Protein AF-A0A0K0DS31-F1 (afdb_monomer)

Nearest PDB structures (foldseek):
  7r24-assembly1_A  TM=5.624E-01  e=1.270E-01  Rattus norvegicus
  8r0j-assembly1_C  TM=3.298E-01  e=7.388E+00  Homo sapiens

Secondary structure (DSSP, 8-state):
---HHHHHHHHHHHHHHH--STTHHHHHHHHS-HHHHHHHHHHT--SHHHHHHHHHHHHSS---HHHHHHHHHT-----S-HHHHHHHHHHHHHHHHHHTTTS-HHHHHHHHHHHHHHHHTTSHHHHHHHHHHTTTS-HHHHHHHHHHHHHHHHHHHH-B-TTT--BSS-STT-TTTTT--TTT--SSS-GGG---------

Radius of gyration: 29.82 Å; Cα contacts (8 Å, |Δi|>4): 180; chains: 1; bounding box: 54×39×89 Å

Sequence (202 aa):
MENADIWLKQLERAIRLDEKENDELDILFIKLDLSIIKQLDKKGIETKEKIKNFLKENFNGKASSEHALRKLITFEFNLESAEILESSMEQFTKLMTSAHSSLGEDALDKEIHVQMLKSLAHVSTLRQAIGYSLNNRSIEELRTEILTAYKLSTKEKEISCSYCKKNNHTSENCRRRRGECLRCGSKDHKVGECTFKSLSKN

Foldseek 3Di:
DQALVVLVVVLVVVCVVPVDPPCSVVVSVVSDDPVVVVVCVVVVPDDPVSSSVVSCVPRHPLCQLVNLVVCLVVQAQDLPDLVSNLVSLVVNLVSLCSNPVVDDPLVSQQVSLVSQLVRCVVPVQLNVQSVVCHPPDGSVVNSVSSSVSSVVVVVQQVQQAPVPRHTRHYVVPDLVNVCAAPQPRHNPDHVVPDPRDHPPDD

pLDDT: mean 78.36, std 10.47, range [34.06, 91.94]

Organism: Strongyloides stercoralis (NCBI:txid6248)

InterPro domains:
  IPR001878 Zinc finger, CCHC-type [SM00343] (160-176)
  IPR001878 Zinc finger, CCHC-type [SM00343] (180-196)
  IPR036875 Zinc finger, CCHC-type superfamily [SSF57756] (152-197)

Mean predicted aligned error: 16.92 Å

Solvent-accessible surface area (backbone atoms only — not comparable to full-atom values): 11814 Å² total; per-residue (Å²): 133,73,38,33,64,58,57,51,54,51,48,60,49,49,42,70,72,65,78,48,80,88,51,54,67,60,58,47,55,73,71,46,56,72,73,57,50,55,52,36,61,77,66,69,58,82,47,70,68,56,44,53,48,50,37,40,76,76,28,39,83,54,63,46,38,65,54,28,46,55,51,54,75,73,58,73,83,48,81,88,43,71,69,52,31,50,54,40,53,53,52,50,48,55,35,48,53,48,37,45,69,87,52,54,70,75,57,45,52,52,48,53,52,56,50,50,40,62,76,39,48,87,41,66,63,44,29,51,47,49,62,73,41,64,96,76,56,56,71,68,56,48,51,52,47,37,49,49,44,48,55,51,58,51,52,42,62,68,35,48,9,84,77,80,72,44,62,73,36,48,51,86,72,27,46,78,76,71,53,21,17,86,82,79,62,48,66,89,47,54,62,91,70,52,84,69,76,77,82,73,82,123

Structure (mmCIF, N/CA/C/O backbone):
data_AF-A0A0K0DS31-F1
#
_entry.id   AF-A0A0K0DS31-F1
#
loop_
_atom_site.group_PDB
_atom_site.id
_atom_site.type_symbol
_atom_site.label_atom_id
_atom_site.label_alt_id
_atom_site.label_comp_id
_atom_site.label_asym_id
_atom_site.label_entity_id
_atom_site.label_seq_id
_atom_site.pdbx_PDB_ins_code
_atom_site.Cartn_x
_atom_site.Cartn_y
_atom_site.Cartn_z
_atom_site.occupancy
_atom_site.B_iso_or_equiv
_atom_site.auth_seq_id
_atom_site.auth_comp_id
_atom_site.auth_asym_id
_atom_site.auth_atom_id
_atom_site.pdbx_PDB_model_num
ATOM 1 N N . MET A 1 1 ? -15.662 9.472 12.362 1.00 47.09 1 MET A N 1
ATOM 2 C CA . MET A 1 1 ? -14.403 9.628 13.120 1.00 47.09 1 MET A CA 1
ATOM 3 C C . MET A 1 1 ? -14.722 9.258 14.549 1.00 47.09 1 MET A C 1
ATOM 5 O O . MET A 1 1 ? -15.260 10.089 15.266 1.00 47.09 1 MET A O 1
ATOM 9 N N . GLU A 1 2 ? -14.475 8.011 14.926 1.00 56.66 2 GLU A N 1
ATOM 10 C CA . GLU A 1 2 ? -14.589 7.587 16.321 1.00 56.66 2 GLU A CA 1
ATOM 11 C C . GLU A 1 2 ? -13.304 8.017 17.020 1.00 56.66 2 GLU A C 1
ATOM 13 O O . GLU A 1 2 ? -12.276 7.360 16.902 1.00 56.66 2 GLU A O 1
ATOM 18 N N . ASN A 1 3 ? -13.319 9.212 17.608 1.00 68.25 3 ASN A N 1
ATOM 19 C CA . ASN A 1 3 ? -12.184 9.734 18.352 1.00 68.25 3 ASN A CA 1
ATOM 20 C C . ASN A 1 3 ? -12.670 10.099 19.748 1.00 68.25 3 ASN A C 1
ATOM 22 O O . ASN A 1 3 ? -13.353 11.112 19.935 1.00 68.25 3 ASN A O 1
ATOM 26 N N . ALA A 1 4 ? -12.296 9.269 20.716 1.00 69.25 4 ALA A N 1
ATOM 27 C CA . ALA A 1 4 ? -12.641 9.456 22.114 1.00 69.25 4 ALA A CA 1
ATOM 28 C C . ALA A 1 4 ? -12.266 10.850 22.626 1.00 69.25 4 ALA A C 1
ATOM 30 O O . ALA A 1 4 ? -13.037 11.434 23.380 1.00 69.25 4 ALA A O 1
ATOM 31 N N . ASP A 1 5 ? -11.160 11.445 22.171 1.00 70.19 5 ASP A N 1
ATOM 32 C CA . ASP A 1 5 ? -10.779 12.792 22.605 1.00 70.19 5 ASP A CA 1
ATOM 33 C C . ASP A 1 5 ? -11.749 13.870 22.108 1.00 70.19 5 ASP A C 1
ATOM 35 O O . ASP A 1 5 ? -11.950 14.874 22.792 1.00 70.19 5 ASP A O 1
ATOM 39 N N . ILE A 1 6 ? -12.388 13.681 20.950 1.00 71.75 6 ILE A N 1
ATOM 40 C CA . ILE A 1 6 ? -13.408 14.614 20.453 1.00 71.75 6 ILE A CA 1
ATOM 41 C C . ILE A 1 6 ? -14.674 14.493 21.300 1.00 71.75 6 ILE A C 1
ATOM 43 O O . ILE A 1 6 ? -15.191 15.512 21.762 1.00 71.75 6 ILE A O 1
ATOM 47 N N . TRP A 1 7 ? -15.145 13.269 21.547 1.00 75.62 7 TRP A N 1
ATOM 48 C CA . TRP A 1 7 ? -16.329 13.026 22.375 1.00 75.62 7 TRP A CA 1
ATOM 49 C C . TRP A 1 7 ? -16.137 13.532 23.805 1.00 75.62 7 TRP A C 1
ATOM 51 O O . TRP A 1 7 ? -17.008 14.217 24.340 1.00 75.62 7 TRP A O 1
ATOM 61 N N . LEU A 1 8 ? -14.967 13.285 24.398 1.00 76.00 8 LEU A N 1
ATOM 62 C CA . LEU A 1 8 ? -14.637 13.742 25.746 1.00 76.00 8 LEU A CA 1
ATOM 63 C C . LEU A 1 8 ? -14.511 15.269 25.825 1.00 76.00 8 LEU A C 1
ATOM 65 O O . LEU A 1 8 ? -15.056 15.867 26.749 1.00 76.00 8 LEU A O 1
ATOM 69 N N . LYS A 1 9 ? -13.896 15.930 24.833 1.00 77.38 9 LYS A N 1
ATOM 70 C CA . LYS A 1 9 ? -13.857 17.405 24.770 1.00 77.38 9 LYS A CA 1
ATOM 71 C C . LYS A 1 9 ? -15.243 18.022 24.594 1.00 77.38 9 LYS A C 1
ATOM 73 O O . LYS A 1 9 ? -15.514 19.092 25.134 1.00 77.38 9 LYS A O 1
ATOM 78 N N . GLN A 1 10 ? -16.120 17.386 23.820 1.00 73.62 10 GLN A N 1
ATOM 79 C CA . GLN A 1 10 ? -17.500 17.843 23.654 1.00 73.62 10 GLN A CA 1
ATOM 80 C C . GLN A 1 10 ? -18.322 17.650 24.931 1.00 73.62 10 GLN A C 1
ATOM 82 O O . GLN A 1 10 ? -19.100 18.536 25.275 1.00 73.62 10 GLN A O 1
ATOM 87 N N . LEU A 1 11 ? -18.121 16.543 25.650 1.00 76.94 11 LEU A N 1
ATOM 88 C CA . LEU A 1 11 ? -18.723 16.307 26.961 1.00 76.94 11 LEU A CA 1
ATOM 89 C C . LEU A 1 11 ? -18.291 17.390 27.961 1.00 76.94 11 LEU A C 1
ATOM 91 O O . LEU A 1 11 ? -19.137 18.032 28.569 1.00 76.94 11 LEU A O 1
ATOM 95 N N . GLU A 1 12 ? -16.989 17.666 28.069 1.00 75.44 12 GLU A N 1
ATOM 96 C CA . GLU A 1 12 ? -16.457 18.713 28.956 1.00 75.44 12 GLU A CA 1
ATOM 97 C C . GLU A 1 12 ? -16.991 20.114 28.640 1.00 75.44 12 GLU A C 1
ATOM 99 O O . GLU A 1 12 ? -17.042 20.969 29.524 1.00 75.44 12 GLU A O 1
ATOM 104 N N . ARG A 1 13 ? -17.355 20.378 27.381 1.00 74.69 13 ARG A N 1
ATOM 105 C CA . ARG A 1 13 ? -18.015 21.628 26.986 1.00 74.69 13 ARG A CA 1
ATOM 106 C C . ARG A 1 13 ? -19.494 21.640 27.356 1.00 74.69 13 ARG A C 1
ATOM 108 O O . ARG A 1 13 ? -19.964 22.671 27.809 1.00 74.69 13 ARG A O 1
ATOM 115 N N . ALA A 1 14 ? -20.204 20.527 27.176 1.00 71.88 14 ALA A N 1
ATOM 116 C CA . ALA A 1 14 ? -21.619 20.417 27.532 1.00 71.88 14 ALA A CA 1
ATOM 117 C C . ALA A 1 14 ? -21.833 20.587 29.044 1.00 71.88 14 ALA A C 1
ATOM 119 O O . ALA A 1 14 ? -22.649 21.397 29.461 1.00 71.88 14 ALA A O 1
ATOM 120 N N . ILE A 1 15 ? -21.006 19.927 29.857 1.00 71.81 15 ILE A N 1
ATOM 121 C CA . ILE A 1 15 ? -21.055 20.031 31.325 1.00 71.81 15 ILE A CA 1
ATOM 122 C C . ILE A 1 15 ? -20.809 21.473 31.788 1.00 71.81 15 ILE A C 1
ATOM 124 O O . ILE A 1 15 ? -21.492 21.967 32.679 1.00 71.81 15 ILE A O 1
ATOM 128 N N . ARG A 1 16 ? -19.867 22.177 31.142 1.00 72.62 16 ARG A N 1
ATOM 129 C CA . ARG A 1 16 ? -19.596 23.597 31.415 1.00 72.62 16 ARG A CA 1
ATOM 130 C C . ARG A 1 16 ? -20.751 24.531 31.055 1.00 72.62 16 ARG A C 1
ATOM 132 O O . ARG A 1 16 ? -20.814 25.614 31.620 1.00 72.62 16 ARG A O 1
ATOM 139 N N . LEU A 1 17 ? -21.588 24.166 30.086 1.00 65.81 17 LEU A N 1
ATOM 140 C CA . LEU A 1 17 ? -22.705 25.000 29.639 1.00 65.81 17 LEU A CA 1
ATOM 141 C C . LEU A 1 17 ? -23.952 24.809 30.504 1.00 65.81 17 LEU A C 1
ATOM 143 O O . LEU A 1 17 ? -24.681 25.774 30.706 1.00 65.81 17 LEU A O 1
ATOM 147 N N . ASP A 1 18 ? -24.175 23.597 31.014 1.00 64.25 18 ASP A N 1
ATOM 148 C CA . ASP A 1 18 ? -25.411 23.250 31.719 1.00 64.25 18 ASP A CA 1
ATOM 149 C C . ASP A 1 18 ? -25.305 23.306 33.256 1.00 64.25 18 ASP A C 1
ATOM 151 O O . ASP A 1 18 ? -26.320 23.112 33.915 1.00 64.25 18 ASP A O 1
ATOM 155 N N . GLU A 1 19 ? -24.118 23.539 33.847 1.00 63.34 19 GLU A N 1
ATOM 156 C CA . GLU A 1 19 ? -23.867 23.530 35.314 1.00 63.34 19 GLU A CA 1
ATOM 157 C C . GLU A 1 19 ? -24.417 22.281 36.047 1.00 63.34 19 GLU A C 1
ATOM 159 O O . GLU A 1 19 ? -24.628 22.276 37.260 1.00 63.34 19 GLU A O 1
ATOM 164 N N . LYS A 1 20 ? -24.649 21.185 35.316 1.00 59.59 20 LYS A N 1
ATOM 165 C CA . LYS A 1 20 ? -25.223 19.938 35.831 1.00 59.59 20 LYS A CA 1
ATOM 166 C C . LYS A 1 20 ? -24.158 18.851 35.917 1.00 59.59 20 LYS A C 1
ATOM 168 O O . LYS A 1 20 ? -23.906 18.134 34.953 1.00 59.59 20 LYS A O 1
ATOM 173 N N . GLU A 1 21 ? -23.559 18.706 37.096 1.00 56.88 21 GLU A N 1
ATOM 174 C CA . GLU A 1 21 ? -22.609 17.621 37.403 1.00 56.88 21 GLU A CA 1
ATOM 175 C C . GLU A 1 21 ? -23.284 16.253 37.615 1.00 56.88 21 GLU A C 1
ATOM 177 O O . GLU A 1 21 ? -22.627 15.223 37.493 1.00 56.88 21 GLU A O 1
ATOM 182 N N . ASN A 1 22 ? -24.591 16.209 37.900 1.00 57.69 22 ASN A N 1
ATOM 183 C CA . ASN A 1 22 ? -25.271 14.958 38.267 1.00 57.69 22 ASN A CA 1
ATOM 184 C C . ASN A 1 22 ? -25.698 14.076 37.076 1.00 57.69 22 ASN A C 1
ATOM 186 O O . ASN A 1 22 ? -25.912 12.885 37.279 1.00 57.69 22 ASN A O 1
ATOM 190 N N . ASP A 1 23 ? -25.745 14.613 35.849 1.00 66.88 23 ASP A N 1
ATOM 191 C CA . ASP A 1 23 ? -26.273 13.910 34.659 1.00 66.88 23 ASP A CA 1
ATOM 192 C C . ASP A 1 23 ? -25.174 13.580 33.619 1.00 66.88 23 ASP A C 1
ATOM 194 O O . ASP A 1 23 ? -25.445 13.235 32.469 1.00 66.88 23 ASP A O 1
ATOM 198 N N . GLU A 1 24 ? -23.895 13.707 33.985 1.00 69.81 24 GLU A N 1
ATOM 199 C CA . GLU A 1 24 ? -22.766 13.605 33.047 1.00 69.81 24 GLU A CA 1
ATOM 200 C C . GLU A 1 24 ? -22.690 12.268 32.291 1.00 69.81 24 GLU A C 1
ATOM 202 O O . GLU A 1 24 ? -22.279 12.238 31.127 1.00 69.81 24 GLU A O 1
ATOM 207 N N . LEU A 1 25 ? -23.034 11.158 32.954 1.00 69.69 25 LEU A N 1
ATOM 208 C CA . LEU A 1 25 ? -23.023 9.825 32.344 1.00 69.69 25 LEU A CA 1
ATOM 209 C C . LEU A 1 25 ? -24.149 9.670 31.325 1.00 69.69 25 LEU A C 1
ATOM 211 O O . LEU A 1 25 ? -23.912 9.128 30.248 1.00 69.69 25 LEU A O 1
ATOM 215 N N . ASP A 1 26 ? -25.324 10.221 31.613 1.00 71.56 26 ASP A N 1
ATOM 216 C CA . ASP A 1 26 ? -26.458 10.202 30.693 1.00 71.56 26 ASP A CA 1
ATOM 217 C C . ASP A 1 26 ? -26.172 11.071 29.465 1.00 71.56 26 ASP A C 1
ATOM 219 O O . ASP A 1 26 ? -26.394 10.648 28.329 1.00 71.56 26 ASP A O 1
ATOM 223 N N . ILE A 1 27 ? -25.562 12.246 29.661 1.00 73.19 27 ILE A N 1
ATOM 224 C CA . ILE A 1 27 ? -25.094 13.110 28.565 1.00 73.19 27 ILE A CA 1
ATOM 225 C C . ILE A 1 27 ? -24.044 12.387 27.710 1.00 73.19 27 ILE A C 1
ATOM 227 O O . ILE A 1 27 ? -24.043 12.517 26.481 1.00 73.19 27 ILE A O 1
ATOM 231 N N . LEU A 1 28 ? -23.141 11.625 28.335 1.00 73.25 28 LEU A N 1
ATOM 232 C CA . LEU A 1 28 ? -22.148 10.826 27.623 1.00 73.25 28 LEU A CA 1
ATOM 233 C C . LEU A 1 28 ? -22.812 9.701 26.822 1.00 73.25 28 LEU A C 1
ATOM 235 O O . LEU A 1 28 ? -22.502 9.554 25.642 1.00 73.25 28 LEU A O 1
ATOM 239 N N . PHE A 1 29 ? -23.748 8.955 27.408 1.00 74.31 29 PHE A N 1
ATOM 240 C CA . PHE A 1 29 ? -24.464 7.890 26.707 1.00 74.31 29 PHE A CA 1
ATOM 241 C C . PHE A 1 29 ? -25.310 8.416 25.546 1.00 74.31 29 PHE A C 1
ATOM 243 O O . PHE A 1 29 ? -25.303 7.804 24.486 1.00 74.31 29 PHE A O 1
ATOM 250 N N . ILE A 1 30 ? -25.941 9.586 25.672 1.00 76.19 30 ILE A N 1
ATOM 251 C CA . ILE A 1 30 ? -26.662 10.232 24.560 1.00 76.19 30 ILE A CA 1
ATOM 252 C C . ILE A 1 30 ? -25.728 10.546 23.379 1.00 76.19 30 ILE A C 1
ATOM 254 O O . ILE A 1 30 ? -26.154 10.530 22.225 1.00 76.19 30 ILE A O 1
ATOM 258 N N . LYS A 1 31 ? -24.457 10.865 23.650 1.00 71.56 31 LYS A N 1
ATOM 259 C CA . LYS A 1 31 ? -23.473 11.240 22.622 1.00 71.56 31 LYS A CA 1
ATOM 260 C C . LYS A 1 31 ? -22.727 10.056 22.009 1.00 71.56 31 LYS A C 1
ATOM 262 O O . LYS A 1 31 ? -22.091 10.240 20.972 1.00 71.56 31 LYS A O 1
ATOM 267 N N . LEU A 1 32 ? -22.747 8.890 22.649 1.00 75.12 32 LEU A N 1
ATOM 268 C CA . LEU A 1 32 ? -22.080 7.689 22.156 1.00 75.12 32 LEU A CA 1
ATOM 269 C C . LEU A 1 32 ? -22.992 6.910 21.208 1.00 75.12 32 LEU A C 1
ATOM 271 O O . LEU A 1 32 ? -24.204 6.845 21.390 1.00 75.12 32 LEU A O 1
ATOM 275 N N . ASP A 1 33 ? -22.391 6.258 20.216 1.00 75.62 33 ASP A N 1
ATOM 276 C CA . ASP A 1 33 ? -23.124 5.328 19.365 1.00 75.62 33 ASP A CA 1
ATOM 277 C C . ASP A 1 33 ? -23.640 4.127 20.171 1.00 75.62 33 ASP A C 1
ATOM 279 O O . ASP A 1 33 ? -22.942 3.561 21.018 1.00 75.62 33 ASP A O 1
ATOM 283 N N . LEU A 1 34 ? -24.853 3.668 19.842 1.00 74.62 34 LEU A N 1
ATOM 284 C CA . LEU A 1 34 ? -25.514 2.529 20.497 1.00 74.62 34 LEU A CA 1
ATOM 285 C C . LEU A 1 34 ? -24.671 1.239 20.461 1.00 74.62 34 LEU A C 1
ATOM 287 O O . LEU A 1 34 ? -24.825 0.366 21.315 1.00 74.62 34 LEU A O 1
ATOM 291 N N . SER A 1 35 ? -23.786 1.094 19.472 1.00 75.12 35 SER A N 1
ATOM 292 C CA . SER A 1 35 ? -22.843 -0.025 19.370 1.00 75.12 35 SER A CA 1
ATOM 293 C C . SER A 1 35 ? -21.795 -0.011 20.487 1.00 75.12 35 SER A C 1
ATOM 295 O O . SER A 1 35 ? -21.439 -1.074 20.992 1.00 75.12 35 SER A O 1
ATOM 297 N N . ILE A 1 36 ? -21.330 1.171 20.894 1.00 75.44 36 ILE A N 1
ATOM 298 C CA . ILE A 1 36 ? -20.341 1.370 21.959 1.00 75.44 36 ILE A CA 1
ATOM 299 C C . ILE A 1 36 ? -21.004 1.155 23.319 1.00 75.44 36 ILE A C 1
ATOM 301 O O . ILE A 1 36 ? -20.437 0.476 24.172 1.00 75.44 36 ILE A O 1
ATOM 305 N N . ILE A 1 37 ? -22.237 1.639 23.491 1.00 76.75 37 ILE A N 1
ATOM 306 C CA . ILE A 1 37 ? -23.025 1.439 24.717 1.00 76.75 37 ILE A CA 1
ATOM 307 C C . ILE A 1 37 ? -23.222 -0.058 24.984 1.00 76.75 37 ILE A C 1
ATOM 309 O O . ILE A 1 37 ? -22.861 -0.548 26.049 1.00 76.75 37 ILE A O 1
ATOM 313 N N . LYS A 1 38 ? -23.621 -0.834 23.967 1.00 79.50 38 LYS A N 1
ATOM 314 C CA . LYS A 1 38 ? -23.727 -2.301 24.083 1.00 79.50 38 LYS A CA 1
ATOM 315 C C . LYS A 1 38 ? -22.410 -2.981 24.480 1.00 79.50 38 LYS A C 1
ATOM 317 O O . LYS A 1 38 ? -22.435 -4.027 25.129 1.00 79.50 38 LYS A O 1
ATOM 322 N N . GLN A 1 39 ? -21.259 -2.441 24.071 1.00 78.62 39 GLN A N 1
ATOM 323 C CA . GLN A 1 39 ? -19.950 -2.974 24.472 1.00 78.62 39 GLN A CA 1
ATOM 324 C C . GLN A 1 39 ? -19.614 -2.647 25.929 1.00 78.62 39 GLN A C 1
ATOM 326 O O . GLN A 1 39 ? -19.029 -3.491 26.611 1.00 78.62 39 GLN A O 1
ATOM 331 N N . LEU A 1 40 ? -19.987 -1.454 26.398 1.00 80.31 40 LEU A N 1
ATOM 332 C CA . LEU A 1 40 ? -19.833 -1.036 27.791 1.00 80.31 40 LEU A CA 1
ATOM 333 C C . LEU A 1 40 ? -20.706 -1.890 28.718 1.00 80.31 40 LEU A C 1
ATOM 335 O O . LEU A 1 40 ? -20.181 -2.450 29.683 1.00 80.31 40 LEU A O 1
ATOM 339 N N . ASP A 1 41 ? -21.976 -2.092 28.354 1.00 78.62 41 ASP A N 1
ATOM 340 C CA . ASP A 1 41 ? -22.929 -2.924 29.100 1.00 78.62 41 ASP A CA 1
ATOM 341 C C . ASP A 1 41 ? -22.437 -4.371 29.204 1.00 78.62 41 ASP A C 1
ATOM 343 O O . ASP A 1 41 ? -22.400 -4.961 30.283 1.00 78.62 41 ASP A O 1
ATOM 347 N N . LYS A 1 42 ? -21.957 -4.941 28.090 1.00 81.88 42 LYS A N 1
ATOM 348 C CA . LYS A 1 42 ? -21.415 -6.309 28.059 1.00 81.88 42 LYS A CA 1
ATOM 349 C C . LYS A 1 42 ? -20.182 -6.482 28.952 1.00 81.88 42 LYS A C 1
ATOM 351 O O . LYS A 1 42 ? -19.917 -7.592 29.410 1.00 81.88 42 LYS A O 1
ATOM 356 N N . LYS A 1 43 ? -19.409 -5.415 29.172 1.00 76.25 43 LYS A N 1
ATOM 357 C CA . LYS A 1 43 ? -18.225 -5.421 30.043 1.00 76.25 43 LYS A CA 1
ATOM 358 C C . LYS A 1 43 ? -18.526 -5.002 31.489 1.00 76.25 43 LYS A C 1
ATOM 360 O O . LYS A 1 43 ? -17.605 -5.042 32.300 1.00 76.25 43 LYS A O 1
ATOM 365 N N . GLY A 1 44 ? -19.764 -4.620 31.817 1.00 75.62 44 GLY A N 1
ATOM 366 C CA . GLY A 1 44 ? -20.151 -4.175 33.161 1.00 75.62 44 GLY A CA 1
ATOM 367 C C . GLY A 1 44 ? -19.400 -2.921 33.621 1.00 75.62 44 GLY A C 1
ATOM 368 O O . GLY A 1 44 ? -19.002 -2.817 34.781 1.00 75.62 44 GLY A O 1
ATOM 369 N N . ILE A 1 45 ? -19.105 -1.998 32.698 1.00 74.50 45 ILE A N 1
ATOM 370 C CA . ILE A 1 45 ? -18.345 -0.783 33.008 1.00 74.50 45 ILE A CA 1
ATOM 371 C C . ILE A 1 45 ? -19.313 0.348 33.362 1.00 74.50 45 ILE A C 1
ATOM 373 O O . ILE A 1 45 ? -19.836 1.015 32.479 1.00 74.50 45 ILE A O 1
ATOM 377 N N . GLU A 1 46 ? -19.491 0.603 34.657 1.00 70.81 46 GLU A N 1
ATOM 378 C CA . GLU A 1 46 ? -20.481 1.581 35.148 1.00 70.81 46 GLU A CA 1
ATOM 379 C C . GLU A 1 46 ? -19.854 2.893 35.658 1.00 70.81 46 GLU A C 1
ATOM 381 O O . GLU A 1 46 ? -20.533 3.897 35.846 1.00 70.81 46 GLU A O 1
ATOM 386 N N . THR A 1 47 ? -18.537 2.924 35.886 1.00 77.12 47 THR A N 1
ATOM 387 C CA . THR A 1 47 ? -17.860 4.094 36.473 1.00 77.12 47 TH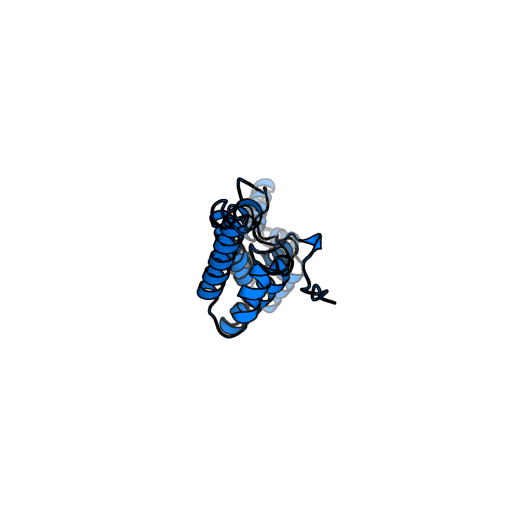R A CA 1
ATOM 388 C C . THR A 1 47 ? -17.347 5.057 35.401 1.00 77.12 47 THR A C 1
ATOM 390 O O . THR A 1 47 ? -16.641 4.634 34.484 1.00 77.12 47 THR A O 1
ATOM 393 N N . LYS A 1 48 ? -17.576 6.368 35.577 1.00 72.19 48 LYS A N 1
ATOM 394 C CA . LYS A 1 48 ? -17.096 7.458 34.695 1.00 72.19 48 LYS A CA 1
ATOM 395 C C . LYS A 1 48 ? -15.636 7.303 34.273 1.00 72.19 48 LYS A C 1
ATOM 397 O O . LYS A 1 48 ? -15.325 7.356 33.088 1.00 72.19 48 LYS A O 1
ATOM 402 N N . GLU A 1 49 ? -14.734 7.094 35.227 1.00 74.81 49 GLU A N 1
ATOM 403 C CA .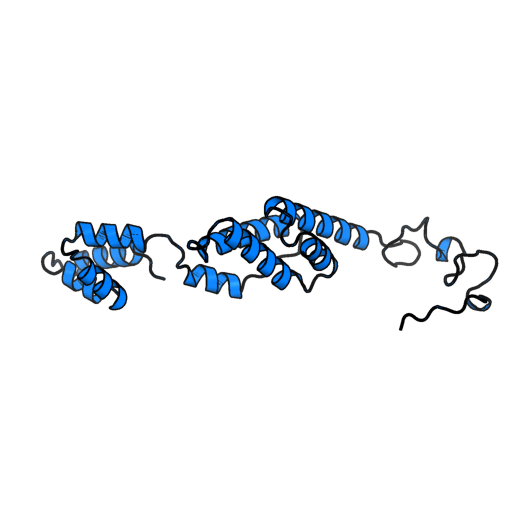 GLU A 1 49 ? -13.298 6.959 34.950 1.00 74.81 49 GLU A CA 1
ATOM 404 C C . GLU A 1 49 ? -12.985 5.726 34.101 1.00 74.81 49 GLU A C 1
ATOM 406 O O . GLU A 1 49 ? -12.197 5.801 33.159 1.00 74.81 49 GLU A O 1
ATOM 411 N N . LYS A 1 50 ? -13.666 4.609 34.371 1.00 78.94 50 LYS A N 1
ATOM 412 C CA . LYS A 1 50 ? -13.498 3.374 33.605 1.00 78.94 50 LYS A CA 1
ATOM 413 C C . LYS A 1 50 ? -14.053 3.510 32.190 1.00 78.94 50 LYS A C 1
ATOM 415 O O . LYS A 1 50 ? -13.421 3.018 31.262 1.00 78.94 50 LYS A O 1
ATOM 420 N N . ILE A 1 51 ? -15.170 4.218 32.004 1.00 78.62 51 ILE A N 1
ATOM 421 C CA . ILE A 1 51 ? -15.721 4.515 30.674 1.00 78.62 51 ILE A CA 1
ATOM 422 C C . ILE A 1 51 ? -14.760 5.426 29.905 1.00 78.62 51 ILE A C 1
ATOM 424 O O . ILE A 1 51 ? -14.430 5.130 28.761 1.00 78.62 51 ILE A O 1
ATOM 428 N N . LYS A 1 52 ? -14.238 6.494 30.525 1.00 77.19 52 LYS A N 1
ATOM 429 C CA . LYS A 1 52 ? -13.248 7.378 29.883 1.00 77.19 52 LYS A CA 1
ATOM 430 C C . LYS A 1 52 ? -11.982 6.622 29.479 1.00 77.19 52 LYS A C 1
ATOM 432 O O . LYS A 1 52 ? -11.503 6.822 28.365 1.00 77.19 52 LYS A O 1
ATOM 437 N N . ASN A 1 53 ? -11.463 5.754 30.346 1.00 76.69 53 ASN A N 1
ATOM 438 C CA . ASN A 1 53 ? -10.283 4.943 30.046 1.00 76.69 53 ASN A CA 1
ATOM 439 C C . ASN A 1 53 ? -10.576 3.922 28.944 1.00 76.69 53 ASN A C 1
ATOM 441 O O . ASN A 1 53 ? -9.820 3.854 27.983 1.00 76.69 53 ASN A O 1
ATOM 445 N N . PHE A 1 54 ? -11.717 3.231 28.996 1.00 78.69 54 PHE A N 1
ATOM 446 C CA . PHE A 1 54 ? -12.149 2.317 27.938 1.00 78.69 54 PHE A CA 1
ATOM 447 C C . PHE A 1 54 ? -12.280 3.029 26.589 1.00 78.69 54 PHE A C 1
ATOM 449 O O . PHE A 1 54 ? -11.784 2.534 25.577 1.00 78.69 54 PHE A O 1
ATOM 456 N N . LEU A 1 55 ? -12.910 4.206 26.566 1.00 75.38 55 LEU A N 1
ATOM 457 C CA . LEU A 1 55 ? -13.038 5.007 25.355 1.00 75.38 55 LEU A CA 1
ATOM 458 C C . LEU A 1 55 ? -11.661 5.425 24.839 1.00 75.38 55 LEU A C 1
ATOM 460 O O . LEU A 1 55 ? -11.396 5.308 23.647 1.00 75.38 55 LEU A O 1
ATOM 464 N N . LYS A 1 56 ? -10.757 5.855 25.724 1.00 74.12 56 LYS A N 1
ATOM 465 C CA . LYS A 1 56 ? -9.407 6.253 25.323 1.00 74.12 56 LYS A CA 1
ATOM 466 C C . LYS A 1 56 ? -8.574 5.088 24.790 1.00 74.12 56 LYS A C 1
ATOM 468 O O . LYS A 1 56 ? -7.928 5.228 23.762 1.00 74.12 56 LYS A O 1
ATOM 473 N N . GLU A 1 57 ? -8.615 3.936 25.439 1.00 70.00 57 GLU A N 1
ATOM 474 C CA . GLU A 1 57 ? -7.848 2.753 25.036 1.00 70.00 57 GLU A CA 1
ATOM 475 C C . GLU A 1 57 ? -8.344 2.149 23.719 1.00 70.00 57 GLU A C 1
ATOM 477 O O . GLU A 1 57 ? -7.547 1.674 22.909 1.00 70.00 57 GLU A O 1
ATOM 482 N N . ASN A 1 58 ? -9.659 2.166 23.492 1.00 68.06 58 ASN A N 1
ATOM 483 C CA . ASN A 1 58 ? -10.263 1.488 22.346 1.00 68.06 58 ASN A CA 1
ATOM 484 C C . ASN A 1 58 ? -10.544 2.432 21.167 1.00 68.06 58 ASN A C 1
ATOM 486 O O . ASN A 1 58 ? -10.568 1.972 20.028 1.00 68.06 58 ASN A O 1
ATOM 490 N N . PHE A 1 59 ? -10.704 3.737 21.419 1.00 68.06 59 PHE A N 1
ATOM 491 C CA . PHE A 1 59 ? -11.176 4.714 20.431 1.00 68.06 59 PHE A CA 1
ATOM 492 C C . PHE A 1 59 ? -10.381 6.035 20.414 1.00 68.06 59 PHE A C 1
ATOM 494 O O . PHE A 1 59 ? -10.790 6.968 19.723 1.00 68.06 59 PHE A O 1
ATOM 501 N N . ASN A 1 60 ? -9.260 6.179 21.142 1.00 59.59 60 ASN A N 1
ATOM 502 C CA . ASN A 1 60 ? -8.374 7.341 20.977 1.00 59.59 60 ASN A CA 1
ATOM 503 C C . ASN A 1 60 ? -7.242 7.038 19.990 1.00 59.59 60 ASN A C 1
ATOM 505 O O . ASN A 1 60 ? -6.444 6.127 20.192 1.00 59.59 60 ASN A O 1
ATOM 509 N N . GLY A 1 61 ? -7.150 7.825 18.920 1.00 54.94 61 GLY A N 1
ATOM 510 C CA . GLY A 1 61 ? -5.945 7.901 18.088 1.00 54.94 61 GLY A CA 1
ATOM 511 C C . GLY A 1 61 ? -5.641 6.718 17.163 1.00 54.94 61 GLY A C 1
ATOM 512 O O . GLY A 1 61 ? -4.785 6.865 16.292 1.00 54.94 61 GLY A O 1
ATOM 513 N N . LYS A 1 62 ? -6.351 5.587 17.234 1.00 53.34 62 LYS A N 1
ATOM 514 C CA . LYS A 1 62 ? -6.380 4.672 16.087 1.00 53.34 62 LYS A CA 1
ATOM 515 C C . LYS A 1 62 ? -7.181 5.379 15.002 1.00 53.34 62 LYS A C 1
ATOM 517 O O . LYS A 1 62 ? -8.384 5.573 15.158 1.00 53.34 62 LYS A O 1
ATOM 522 N N . ALA A 1 63 ? -6.533 5.785 13.906 1.00 52.03 63 ALA A N 1
ATOM 523 C CA . ALA A 1 63 ? -7.257 5.919 12.646 1.00 52.03 63 ALA A CA 1
ATOM 524 C C . ALA A 1 63 ? -8.105 4.652 12.549 1.00 52.03 63 ALA A C 1
ATOM 526 O O . ALA A 1 63 ? -7.523 3.566 12.587 1.00 52.03 63 ALA A O 1
ATOM 527 N N . SER A 1 64 ? -9.442 4.768 12.583 1.00 62.19 64 SER A N 1
ATOM 528 C CA . SER A 1 64 ? -10.277 3.568 12.564 1.00 62.19 64 SER A CA 1
ATOM 529 C C . SER A 1 64 ? -9.772 2.711 11.410 1.00 62.19 64 SER A C 1
ATOM 531 O O . SER A 1 64 ? -9.400 3.264 10.369 1.00 62.19 64 SER A O 1
ATOM 533 N N . SER A 1 65 ? -9.655 1.396 11.592 1.00 64.94 65 SER A N 1
ATOM 53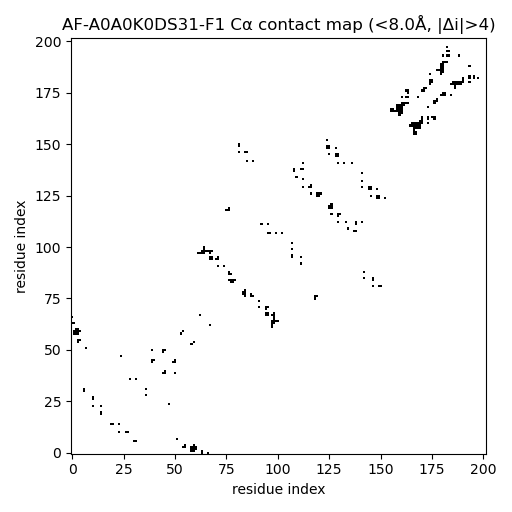4 C CA . SER A 1 65 ? -9.231 0.510 10.497 1.00 64.94 65 SER A CA 1
ATOM 535 C C . SER A 1 65 ? -9.993 0.866 9.218 1.00 64.94 65 SER A C 1
ATOM 537 O O . SER A 1 65 ? -9.416 0.969 8.147 1.00 64.94 65 SER A O 1
ATOM 539 N N . GLU A 1 66 ? -11.262 1.238 9.376 1.00 67.25 66 GLU A N 1
ATOM 540 C CA . GLU A 1 66 ? -12.123 1.827 8.365 1.00 67.25 66 GLU A CA 1
ATOM 541 C C . GLU A 1 66 ? -11.618 3.141 7.729 1.00 67.25 66 GLU A C 1
ATOM 543 O O . GLU A 1 66 ? -11.666 3.270 6.512 1.00 67.25 66 GLU A O 1
ATOM 548 N N . HIS A 1 67 ? -11.122 4.126 8.482 1.00 72.88 67 HIS A N 1
ATOM 549 C CA . HIS A 1 67 ? -10.491 5.325 7.916 1.00 72.88 67 HIS A CA 1
ATOM 550 C C . HIS A 1 67 ? -9.224 4.984 7.128 1.00 72.88 67 HIS A C 1
ATOM 552 O O . HIS A 1 67 ? -9.037 5.505 6.029 1.00 72.88 67 HIS A O 1
ATOM 558 N N . ALA A 1 68 ? -8.369 4.110 7.665 1.00 77.25 68 ALA A N 1
ATOM 559 C CA . ALA A 1 68 ? -7.164 3.672 6.969 1.00 77.25 68 ALA A CA 1
ATOM 560 C C . ALA A 1 68 ? -7.522 2.925 5.672 1.00 77.25 68 ALA A C 1
ATOM 562 O O . ALA A 1 68 ? -6.995 3.265 4.618 1.00 77.25 68 ALA A O 1
ATOM 563 N N . LEU A 1 69 ? -8.501 2.015 5.716 1.00 79.19 69 LEU A N 1
ATOM 564 C CA . LEU A 1 69 ? -9.054 1.322 4.549 1.00 79.19 69 LEU A CA 1
ATOM 565 C C . LEU A 1 69 ? -9.648 2.299 3.527 1.00 79.19 69 LEU A C 1
ATOM 567 O O . LEU A 1 69 ? -9.329 2.219 2.345 1.00 79.19 69 LEU A O 1
ATOM 571 N N . ARG A 1 70 ? -10.465 3.266 3.962 1.00 80.44 70 ARG A N 1
ATOM 572 C CA . ARG A 1 70 ? -11.031 4.299 3.077 1.00 80.44 70 ARG A CA 1
ATOM 573 C C . ARG A 1 70 ? -9.937 5.120 2.402 1.00 80.44 70 ARG A C 1
ATOM 575 O O . ARG A 1 70 ? -10.037 5.398 1.213 1.00 80.44 70 ARG A O 1
ATOM 582 N N . LYS A 1 71 ? -8.888 5.482 3.142 1.00 83.38 71 LYS A N 1
ATOM 583 C CA . LYS A 1 71 ? -7.753 6.231 2.600 1.00 83.38 71 LYS A CA 1
ATOM 584 C C . LYS A 1 71 ? -6.922 5.389 1.630 1.00 83.38 71 LYS A C 1
ATOM 586 O O . LYS A 1 71 ? -6.472 5.934 0.629 1.00 83.38 71 LYS A O 1
ATOM 591 N N . LEU A 1 72 ? -6.764 4.088 1.893 1.00 86.94 72 LEU A N 1
ATOM 592 C CA . LEU A 1 72 ? -6.097 3.135 1.001 1.00 86.94 72 LEU A CA 1
ATOM 593 C C . LEU A 1 72 ? -6.828 2.980 -0.336 1.00 86.94 72 LEU A C 1
ATOM 595 O O . LEU A 1 72 ? -6.169 2.912 -1.365 1.00 86.94 72 LEU A O 1
ATOM 599 N N . ILE A 1 73 ? -8.167 2.990 -0.344 1.00 84.50 73 ILE A N 1
ATOM 600 C CA . ILE A 1 73 ? -8.964 2.917 -1.586 1.00 84.50 73 ILE A CA 1
ATOM 601 C C . ILE A 1 73 ? -8.634 4.076 -2.534 1.00 84.50 73 ILE A C 1
ATOM 603 O O . ILE A 1 73 ? -8.572 3.886 -3.743 1.00 84.50 73 ILE A O 1
ATOM 607 N N . THR A 1 74 ? -8.426 5.274 -1.989 1.00 86.56 74 THR A N 1
ATOM 608 C CA . THR A 1 74 ? -8.094 6.480 -2.763 1.00 86.56 74 THR A CA 1
ATOM 609 C C . THR A 1 74 ? -6.591 6.722 -2.893 1.00 86.56 74 THR A C 1
ATOM 611 O O . THR A 1 74 ? -6.187 7.776 -3.379 1.00 86.56 74 THR A O 1
ATOM 614 N N . PHE A 1 75 ? -5.751 5.823 -2.377 1.00 88.81 75 PHE A N 1
ATOM 615 C CA . PHE A 1 75 ? -4.312 6.041 -2.341 1.00 88.81 75 PHE A CA 1
ATOM 616 C C . PHE A 1 75 ? -3.699 5.768 -3.713 1.00 88.81 75 PHE A C 1
ATOM 618 O O . PHE A 1 75 ? -3.797 4.662 -4.241 1.00 88.81 75 PHE A O 1
ATOM 625 N N . GLU A 1 76 ? -2.989 6.757 -4.246 1.00 87.62 76 GLU A N 1
ATOM 626 C CA . GLU A 1 76 ? -2.217 6.626 -5.476 1.00 87.62 76 GLU A CA 1
ATOM 627 C C . GLU A 1 76 ? -0.739 6.899 -5.202 1.00 87.62 76 GLU A C 1
ATOM 629 O O . GLU A 1 76 ? -0.376 7.807 -4.449 1.00 87.62 76 GLU A O 1
ATOM 634 N N . PHE A 1 77 ? 0.127 6.094 -5.819 1.00 88.38 77 PHE A N 1
ATOM 635 C CA . PHE A 1 77 ? 1.566 6.302 -5.734 1.00 88.38 77 PHE A CA 1
ATOM 636 C C . PHE A 1 77 ? 1.970 7.504 -6.579 1.00 88.38 77 PHE A C 1
ATOM 638 O O . PHE A 1 77 ? 1.685 7.558 -7.775 1.00 88.38 77 PHE A O 1
ATOM 645 N N . ASN A 1 78 ? 2.683 8.446 -5.964 1.00 86.94 78 ASN A N 1
ATOM 646 C CA . ASN A 1 78 ? 3.238 9.582 -6.684 1.00 86.94 78 ASN A CA 1
ATOM 647 C C . ASN A 1 78 ? 4.567 9.173 -7.350 1.00 86.94 78 ASN A C 1
ATOM 649 O O . ASN A 1 78 ? 5.505 8.732 -6.686 1.00 86.94 78 ASN A O 1
ATOM 653 N N . LEU A 1 79 ? 4.615 9.322 -8.677 1.00 86.56 79 LEU A N 1
ATOM 654 C CA . LEU A 1 79 ? 5.731 8.953 -9.550 1.00 86.56 79 LEU A CA 1
ATOM 655 C C . LEU A 1 79 ? 6.438 10.185 -10.146 1.00 86.56 79 LEU A C 1
ATOM 657 O O . LEU A 1 79 ? 6.934 10.129 -11.265 1.00 86.5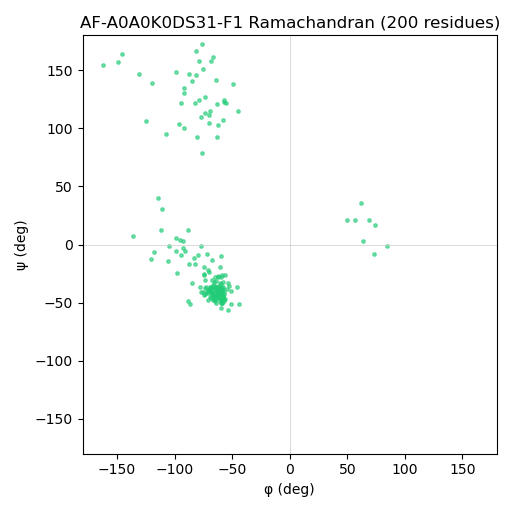6 79 LEU A O 1
ATOM 661 N N . GLU A 1 80 ? 6.465 11.321 -9.451 1.00 83.44 80 GLU A N 1
ATOM 662 C CA . GLU A 1 80 ? 7.175 12.525 -9.912 1.00 83.44 80 GLU A CA 1
ATOM 663 C C . GLU A 1 80 ? 8.694 12.382 -9.758 1.00 83.44 80 GLU A C 1
ATOM 665 O O . GLU A 1 80 ? 9.457 12.698 -10.670 1.00 83.44 80 GLU A O 1
ATOM 670 N N . SER A 1 81 ? 9.151 11.856 -8.620 1.00 86.44 81 SER A N 1
ATOM 671 C CA . SER A 1 81 ? 10.568 11.642 -8.323 1.00 86.44 81 SER A CA 1
ATOM 672 C C . SER A 1 81 ? 10.775 10.380 -7.487 1.00 86.44 81 SER A C 1
ATOM 674 O O . SER A 1 81 ? 9.839 9.846 -6.893 1.00 86.44 81 SER A O 1
ATOM 676 N N . ALA A 1 82 ? 12.017 9.891 -7.433 1.00 86.88 82 ALA A N 1
ATOM 677 C CA . ALA A 1 82 ? 12.338 8.717 -6.624 1.00 86.88 82 ALA A CA 1
ATOM 678 C C . ALA A 1 82 ? 12.153 8.975 -5.115 1.00 86.88 82 ALA A C 1
ATOM 680 O O . ALA A 1 82 ? 11.700 8.086 -4.407 1.00 86.88 82 ALA A O 1
ATOM 681 N N . GLU A 1 83 ? 12.460 10.187 -4.644 1.00 88.19 83 GLU A N 1
ATOM 682 C CA . GLU A 1 83 ? 12.304 10.593 -3.238 1.00 88.19 83 GLU A CA 1
ATOM 683 C C . GLU A 1 83 ? 10.825 10.657 -2.836 1.00 88.19 83 GLU A C 1
ATOM 685 O O . GLU A 1 83 ? 10.424 10.175 -1.775 1.00 88.19 83 GLU A O 1
ATOM 690 N N . ILE A 1 84 ? 9.983 11.203 -3.719 1.00 88.50 84 ILE A N 1
ATOM 691 C CA . ILE A 1 84 ? 8.541 11.285 -3.486 1.00 88.50 84 ILE A CA 1
ATOM 692 C C . ILE A 1 84 ? 7.925 9.881 -3.499 1.00 88.50 84 ILE A C 1
ATOM 694 O O . ILE A 1 84 ? 7.129 9.563 -2.614 1.00 88.50 84 ILE A O 1
ATOM 698 N N . LEU A 1 85 ? 8.336 9.020 -4.434 1.00 89.38 85 LEU A N 1
ATOM 699 C CA . LEU A 1 85 ? 7.898 7.625 -4.489 1.00 89.38 85 LEU A CA 1
ATOM 700 C C . LEU A 1 85 ? 8.266 6.859 -3.210 1.00 89.38 85 LEU A C 1
ATOM 702 O O . LEU A 1 85 ? 7.429 6.143 -2.663 1.00 89.38 85 LEU A O 1
ATOM 706 N N . GLU A 1 86 ? 9.484 7.038 -2.698 1.00 90.94 86 GLU A N 1
ATOM 707 C CA . GLU A 1 86 ? 9.933 6.443 -1.434 1.00 90.94 86 GLU A CA 1
ATOM 708 C C . GLU A 1 86 ? 9.050 6.880 -0.260 1.00 90.94 86 GLU A C 1
ATOM 710 O O . GLU A 1 86 ? 8.490 6.037 0.447 1.00 90.94 86 GLU A O 1
ATOM 715 N N . SER A 1 87 ? 8.814 8.188 -0.124 1.00 89.88 87 SER A N 1
ATOM 716 C CA . SER A 1 87 ? 7.929 8.727 0.914 1.00 89.88 87 SER A CA 1
ATOM 717 C C . SER A 1 87 ? 6.485 8.217 0.786 1.00 89.88 87 SER A C 1
ATOM 719 O O . SER A 1 87 ? 5.821 7.938 1.787 1.00 89.88 87 SER A O 1
ATOM 721 N N . SER A 1 88 ? 6.000 8.039 -0.447 1.00 91.50 88 SER A N 1
ATOM 722 C CA . SER A 1 88 ? 4.674 7.498 -0.744 1.00 91.50 88 SER A CA 1
ATOM 723 C C . SER A 1 88 ? 4.575 6.029 -0.315 1.00 91.50 88 SER A C 1
ATOM 725 O O . SER A 1 88 ? 3.603 5.645 0.334 1.00 91.50 88 SER A O 1
ATOM 727 N N . MET A 1 89 ? 5.606 5.216 -0.567 1.00 91.31 89 MET A N 1
ATOM 728 C CA . MET A 1 89 ? 5.670 3.824 -0.099 1.00 91.31 89 MET A CA 1
ATOM 729 C C . MET A 1 89 ? 5.733 3.704 1.425 1.00 91.31 89 MET A C 1
ATOM 731 O O . MET A 1 89 ? 5.094 2.813 1.997 1.00 91.31 89 MET A O 1
ATOM 735 N N . GLU A 1 90 ? 6.442 4.607 2.102 1.00 90.81 90 GLU A N 1
ATOM 736 C CA . GLU A 1 90 ? 6.481 4.641 3.565 1.00 90.81 90 GLU A CA 1
ATOM 737 C C . GLU A 1 90 ? 5.097 4.965 4.150 1.00 90.81 90 GLU A C 1
ATOM 739 O O . GLU A 1 90 ? 4.603 4.263 5.039 1.00 90.81 90 GLU A O 1
ATOM 744 N N . GLN A 1 91 ? 4.424 5.986 3.610 1.00 89.75 91 GLN A N 1
ATOM 745 C CA . GLN A 1 91 ? 3.061 6.347 4.008 1.00 89.75 91 GLN A CA 1
ATOM 746 C C . GLN A 1 91 ? 2.068 5.215 3.746 1.00 89.75 91 GLN A C 1
ATOM 748 O O . GLN A 1 91 ? 1.248 4.9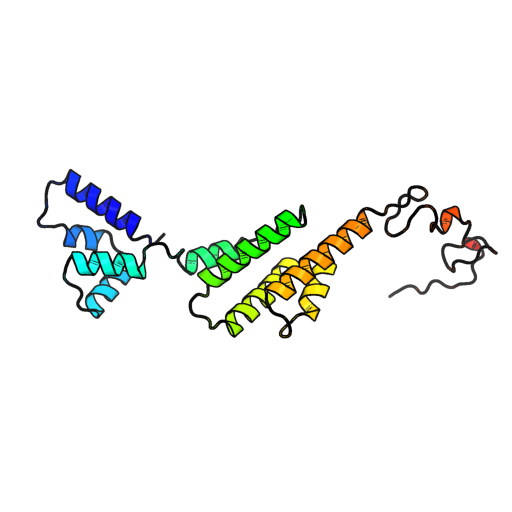06 4.612 1.00 89.75 91 GLN A O 1
ATOM 753 N N . PHE A 1 92 ? 2.159 4.575 2.581 1.00 91.94 92 PHE A N 1
ATOM 754 C CA . PHE A 1 92 ? 1.325 3.436 2.216 1.00 91.94 92 PHE A CA 1
ATOM 755 C C . PHE A 1 92 ? 1.463 2.295 3.228 1.00 91.94 92 PHE A C 1
ATOM 757 O O . PHE A 1 92 ? 0.469 1.781 3.731 1.00 91.94 92 PHE A O 1
ATOM 764 N N . THR A 1 93 ? 2.695 1.951 3.599 1.00 90.56 93 THR A N 1
ATOM 765 C CA . THR A 1 93 ? 2.962 0.870 4.559 1.00 90.56 93 THR A CA 1
ATOM 766 C C . THR A 1 93 ? 2.380 1.200 5.933 1.00 90.56 93 THR A C 1
ATOM 768 O O . THR A 1 93 ? 1.694 0.367 6.516 1.00 90.56 93 THR A O 1
ATOM 771 N N . LYS A 1 94 ? 2.541 2.441 6.414 1.00 89.06 94 LYS A N 1
ATOM 772 C CA . LYS A 1 94 ? 1.919 2.900 7.671 1.00 89.06 94 LYS A CA 1
ATOM 773 C C . LYS A 1 94 ? 0.390 2.777 7.638 1.00 89.06 94 LYS A C 1
ATOM 775 O O . LYS A 1 94 ? -0.218 2.376 8.634 1.00 89.06 94 LYS A O 1
ATOM 780 N N . LEU A 1 95 ? -0.239 3.103 6.504 1.00 88.62 95 LEU A N 1
ATOM 781 C CA . LEU A 1 95 ? -1.683 2.934 6.319 1.00 88.62 95 LEU A CA 1
ATOM 782 C C . LEU A 1 95 ? -2.090 1.460 6.319 1.00 88.62 95 LEU A C 1
ATOM 784 O O . LEU A 1 95 ? -3.073 1.125 6.972 1.00 88.62 95 LEU A O 1
ATOM 788 N N . MET A 1 96 ? -1.323 0.588 5.664 1.00 88.81 96 MET A N 1
ATOM 789 C CA . MET A 1 96 ? -1.569 -0.856 5.651 1.00 88.81 96 MET A CA 1
ATOM 790 C C . MET A 1 96 ? -1.468 -1.464 7.053 1.00 88.81 96 MET A C 1
ATOM 792 O O . MET A 1 96 ? -2.388 -2.165 7.471 1.00 88.81 96 MET A O 1
ATOM 796 N N . THR A 1 97 ? -0.433 -1.125 7.829 1.00 87.50 97 THR A N 1
ATOM 797 C CA . THR A 1 97 ? -0.294 -1.566 9.229 1.00 87.50 97 THR A CA 1
ATOM 798 C C . THR A 1 97 ? -1.453 -1.069 10.099 1.00 87.50 97 THR A C 1
ATOM 800 O O . THR A 1 97 ? -1.950 -1.795 10.957 1.00 87.50 97 THR A O 1
ATOM 803 N N . SER A 1 98 ? -1.931 0.157 9.862 1.00 84.06 98 SER A N 1
ATOM 804 C CA . SER A 1 98 ? -3.066 0.725 10.605 1.00 84.06 98 SER A CA 1
ATOM 805 C C . SER A 1 98 ? -4.403 0.076 10.220 1.00 84.06 98 SER A C 1
ATOM 807 O O . SER A 1 98 ? -5.233 -0.205 11.085 1.00 84.06 98 SER A O 1
ATOM 809 N N . ALA A 1 99 ? -4.614 -0.185 8.927 1.00 83.75 99 ALA A N 1
ATOM 810 C CA . ALA A 1 99 ? -5.820 -0.812 8.389 1.00 83.75 99 ALA A CA 1
ATOM 811 C C . ALA A 1 99 ? -5.947 -2.279 8.809 1.00 83.75 99 ALA A C 1
ATOM 813 O O . ALA A 1 99 ? -7.040 -2.739 9.140 1.00 83.75 99 ALA A O 1
ATOM 814 N N . HIS A 1 100 ? -4.822 -2.991 8.842 1.00 82.81 100 HIS A N 1
ATOM 815 C CA . HIS A 1 100 ? -4.750 -4.427 9.074 1.00 82.81 100 HIS A CA 1
ATOM 816 C C . HIS A 1 100 ? -4.035 -4.778 10.383 1.00 82.81 100 HIS A C 1
ATOM 818 O O . HIS A 1 100 ? -3.301 -5.758 10.456 1.00 82.81 100 HIS A O 1
ATOM 824 N N . SER A 1 101 ? -4.291 -4.010 11.445 1.00 77.38 101 SER A N 1
ATOM 825 C CA . SER A 1 101 ? -3.689 -4.231 12.773 1.00 77.38 101 SER A CA 1
ATOM 826 C C . SER A 1 101 ? -3.996 -5.598 13.414 1.00 77.38 101 SER A C 1
ATOM 828 O O . SER A 1 101 ? -3.399 -5.940 14.430 1.00 77.38 101 SER A O 1
ATOM 830 N N . SER A 1 102 ? -4.921 -6.378 12.845 1.00 77.44 102 SER A N 1
ATOM 831 C CA . SER A 1 102 ? -5.260 -7.741 13.268 1.00 77.44 102 SER A CA 1
ATOM 832 C C . SER A 1 102 ? -4.520 -8.850 12.506 1.00 77.44 102 SER A C 1
ATOM 834 O O . SER A 1 102 ? -4.653 -10.015 12.882 1.00 77.44 102 SER A O 1
ATOM 836 N N . LEU A 1 103 ? -3.786 -8.531 11.433 1.00 80.38 103 LEU A N 1
ATOM 837 C CA . LEU A 1 103 ? -2.993 -9.511 10.686 1.00 80.38 103 LEU A CA 1
ATOM 838 C C . LEU A 1 103 ? -1.654 -9.771 11.390 1.00 80.38 103 LEU A C 1
ATOM 840 O O . LEU A 1 103 ? -1.058 -8.863 11.962 1.00 80.38 103 LEU A O 1
ATOM 844 N N . GLY A 1 104 ? -1.169 -11.014 11.315 1.00 82.75 104 GLY A N 1
ATOM 845 C CA . GLY A 1 104 ? 0.218 -11.330 11.670 1.00 82.75 104 GLY A CA 1
ATOM 846 C C . GLY A 1 104 ? 1.202 -10.732 10.660 1.00 82.75 104 GLY A C 1
ATOM 847 O O . GLY A 1 104 ? 0.819 -10.482 9.516 1.00 82.75 104 GLY A O 1
ATOM 848 N N . GLU A 1 105 ? 2.459 -10.538 11.069 1.00 82.06 105 GLU A N 1
ATOM 849 C CA . GLU A 1 105 ? 3.506 -9.876 10.265 1.00 82.06 105 GLU A CA 1
ATOM 850 C C . GLU A 1 105 ? 3.631 -10.480 8.854 1.00 82.06 105 GLU A C 1
ATOM 852 O O . GLU A 1 105 ? 3.447 -9.772 7.869 1.00 82.06 105 GLU A O 1
ATOM 857 N N . ASP A 1 106 ? 3.762 -11.805 8.734 1.00 83.44 106 ASP A N 1
ATOM 858 C CA . ASP A 1 106 ? 3.867 -12.487 7.432 1.00 83.44 106 ASP A CA 1
ATOM 859 C C . ASP A 1 106 ? 2.650 -12.278 6.511 1.00 83.44 106 ASP A C 1
ATOM 861 O O . ASP A 1 106 ? 2.762 -12.277 5.282 1.00 83.44 106 ASP A O 1
ATOM 865 N N . ALA A 1 107 ? 1.452 -12.172 7.092 1.00 85.38 107 ALA A N 1
ATOM 866 C CA . ALA A 1 107 ? 0.222 -11.963 6.333 1.00 85.38 107 ALA A CA 1
ATOM 867 C C . ALA A 1 107 ? 0.085 -10.499 5.902 1.00 85.38 107 ALA A C 1
ATOM 869 O O . ALA A 1 107 ? -0.372 -10.228 4.790 1.00 85.38 107 ALA A O 1
ATOM 870 N N . LEU A 1 108 ? 0.512 -9.570 6.760 1.00 87.75 108 LEU A N 1
ATOM 871 C CA . LEU A 1 108 ? 0.567 -8.145 6.462 1.00 87.75 108 LEU A CA 1
ATOM 872 C C . LEU A 1 108 ? 1.560 -7.862 5.328 1.00 87.75 108 LEU A C 1
ATOM 874 O O . LEU A 1 108 ? 1.216 -7.143 4.392 1.00 87.75 108 LEU A O 1
ATOM 878 N N . ASP A 1 109 ? 2.737 -8.483 5.361 1.00 87.00 109 ASP A N 1
ATOM 879 C CA . ASP A 1 109 ? 3.767 -8.333 4.331 1.00 87.00 109 ASP A CA 1
ATOM 880 C C . ASP A 1 109 ? 3.273 -8.787 2.957 1.00 87.00 109 ASP A C 1
ATOM 882 O O . ASP A 1 109 ? 3.420 -8.075 1.957 1.00 87.00 109 ASP A O 1
ATOM 886 N N . LYS A 1 110 ? 2.602 -9.943 2.907 1.00 86.06 110 LYS A N 1
ATOM 887 C CA . LYS A 1 110 ? 1.975 -10.449 1.678 1.00 86.06 110 LYS A CA 1
ATOM 888 C C . LYS A 1 110 ? 0.893 -9.511 1.163 1.00 86.06 110 LYS A C 1
ATOM 890 O O . LYS A 1 110 ? 0.830 -9.262 -0.041 1.00 86.06 110 LYS A O 1
ATOM 895 N N . GLU A 1 111 ? 0.055 -8.982 2.049 1.00 88.81 111 GLU A N 1
ATOM 896 C CA . GLU A 1 111 ? -1.011 -8.064 1.654 1.00 88.81 111 GLU A CA 1
ATOM 897 C C . GLU A 1 111 ? -0.434 -6.750 1.107 1.00 88.81 111 GLU A C 1
ATOM 899 O O . GLU A 1 111 ? -0.839 -6.300 0.035 1.00 88.81 111 GLU A O 1
ATOM 904 N N . ILE A 1 112 ? 0.573 -6.176 1.772 1.00 90.06 112 ILE A N 1
ATOM 905 C CA . ILE A 1 112 ? 1.288 -4.979 1.303 1.00 90.06 112 ILE A CA 1
ATOM 906 C C . ILE A 1 112 ? 1.863 -5.218 -0.092 1.00 90.06 112 ILE A C 1
ATOM 908 O O . ILE A 1 112 ? 1.649 -4.405 -0.994 1.00 90.06 112 ILE A O 1
ATOM 912 N N . HIS A 1 113 ? 2.522 -6.357 -0.298 1.00 88.94 113 HIS A N 1
ATOM 913 C CA . HIS A 1 113 ? 3.095 -6.724 -1.586 1.00 88.94 113 HIS A CA 1
ATOM 914 C C . HIS A 1 113 ? 2.029 -6.830 -2.690 1.00 88.94 113 HIS A C 1
ATOM 916 O O . HIS A 1 113 ? 2.183 -6.268 -3.779 1.00 88.94 113 HIS A O 1
ATOM 922 N N . VAL A 1 114 ? 0.926 -7.540 -2.431 1.00 88.19 114 VAL A N 1
ATOM 923 C CA . VAL A 1 114 ? -0.175 -7.714 -3.394 1.00 88.19 114 VAL A CA 1
ATOM 924 C C . VAL A 1 114 ? -0.818 -6.373 -3.745 1.00 88.19 114 VAL A C 1
ATOM 926 O O . VAL A 1 114 ? -1.122 -6.130 -4.915 1.00 88.19 114 VAL A O 1
ATOM 929 N N . GLN A 1 115 ? -1.013 -5.491 -2.767 1.00 89.38 115 GLN A N 1
ATOM 930 C CA . GLN A 1 115 ? -1.605 -4.179 -3.012 1.00 89.38 115 GLN A CA 1
ATOM 931 C C . GLN A 1 115 ? -0.658 -3.254 -3.783 1.00 89.38 115 GLN A C 1
ATOM 933 O O . GLN A 1 115 ? -1.090 -2.621 -4.745 1.00 89.38 115 GLN A O 1
ATOM 938 N N . MET A 1 116 ? 0.641 -3.243 -3.463 1.00 89.50 116 MET A N 1
ATOM 939 C CA . MET A 1 116 ? 1.640 -2.516 -4.258 1.00 89.50 116 MET A CA 1
ATOM 940 C C . MET A 1 116 ? 1.652 -2.987 -5.715 1.00 89.50 116 MET A C 1
ATOM 942 O O . MET A 1 116 ? 1.645 -2.159 -6.629 1.00 89.50 116 MET A O 1
ATOM 946 N N . LEU A 1 117 ? 1.603 -4.304 -5.946 1.00 88.56 117 LEU A N 1
ATOM 947 C CA . LEU A 1 117 ? 1.550 -4.872 -7.292 1.00 88.56 117 LEU A CA 1
ATOM 948 C C . LEU A 1 117 ? 0.318 -4.391 -8.065 1.00 88.56 117 LEU A C 1
ATOM 950 O O . LEU A 1 117 ? 0.447 -4.029 -9.232 1.00 88.56 117 LEU A O 1
ATOM 954 N N . LYS A 1 118 ? -0.862 -4.374 -7.432 1.00 87.50 118 LYS A N 1
ATOM 955 C CA . LYS A 1 118 ? -2.107 -3.897 -8.056 1.00 87.50 118 LYS A CA 1
ATOM 956 C C . LYS A 1 118 ? -2.023 -2.414 -8.406 1.00 87.50 118 LYS A C 1
ATOM 958 O O . LYS A 1 118 ? -2.285 -2.051 -9.551 1.00 87.50 118 LYS A O 1
ATOM 963 N N . SER A 1 119 ? -1.614 -1.574 -7.459 1.00 87.25 119 SER A N 1
ATOM 964 C CA . SER A 1 119 ? -1.567 -0.121 -7.650 1.00 87.25 119 SER A CA 1
ATOM 965 C C . SER A 1 119 ? -0.520 0.303 -8.679 1.00 87.25 119 SER A C 1
ATOM 967 O O . SER A 1 119 ? -0.763 1.222 -9.456 1.00 87.25 119 SER A O 1
ATOM 969 N N . LEU A 1 120 ? 0.622 -0.388 -8.752 1.00 87.81 120 LEU A N 1
ATOM 970 C CA . LEU A 1 120 ? 1.710 -0.084 -9.692 1.00 87.81 120 LEU A CA 1
ATOM 971 C C . LEU A 1 120 ? 1.661 -0.917 -10.985 1.00 87.81 120 LEU A C 1
ATOM 973 O O . LEU A 1 120 ? 2.534 -0.772 -11.841 1.00 87.81 120 LEU A O 1
ATOM 977 N N . ALA A 1 121 ? 0.631 -1.749 -11.186 1.00 85.12 121 ALA A N 1
ATOM 978 C CA . ALA A 1 121 ? 0.508 -2.631 -12.354 1.00 85.12 121 ALA A CA 1
ATOM 979 C C . ALA A 1 121 ? 0.512 -1.887 -13.701 1.00 85.12 121 ALA A C 1
ATOM 981 O O . ALA A 1 121 ? 0.883 -2.462 -14.729 1.00 85.12 121 ALA A O 1
ATOM 982 N N . HIS A 1 122 ? 0.092 -0.620 -13.702 1.00 83.81 122 HIS A N 1
ATOM 983 C CA . HIS A 1 122 ? 0.063 0.236 -14.885 1.00 83.81 122 HIS A CA 1
ATOM 984 C C . HIS A 1 122 ? 1.471 0.647 -15.356 1.00 83.81 122 HIS A C 1
ATOM 986 O O . HIS A 1 122 ? 1.664 0.950 -16.535 1.00 83.81 122 HIS A O 1
ATOM 992 N N . VAL A 1 123 ? 2.478 0.596 -14.478 1.00 85.38 123 VAL A N 1
ATOM 993 C CA . VAL A 1 123 ? 3.878 0.867 -14.821 1.00 85.38 123 VAL A CA 1
ATOM 994 C C . VAL A 1 123 ? 4.596 -0.450 -15.101 1.00 85.38 123 VAL A C 1
ATOM 996 O O . VAL A 1 123 ? 4.964 -1.184 -14.189 1.00 85.38 123 VAL A O 1
ATOM 999 N N . SER A 1 124 ? 4.822 -0.754 -16.382 1.00 83.56 124 SER A N 1
ATOM 1000 C CA . SER A 1 124 ? 5.380 -2.050 -16.813 1.00 83.56 124 SER A CA 1
ATOM 1001 C C . SER A 1 124 ? 6.709 -2.437 -16.145 1.00 83.56 124 SER A C 1
ATOM 1003 O O . SER A 1 124 ? 6.885 -3.605 -15.801 1.00 83.56 124 SER A O 1
ATOM 1005 N N . THR A 1 125 ? 7.615 -1.480 -15.921 1.00 84.00 125 THR A N 1
ATOM 1006 C CA . THR A 1 125 ? 8.919 -1.705 -15.273 1.00 84.00 125 THR A CA 1
ATOM 1007 C C . THR A 1 125 ? 8.769 -2.063 -13.797 1.00 84.00 125 THR A C 1
ATOM 1009 O O . THR A 1 125 ? 9.359 -3.038 -13.337 1.00 84.00 125 THR A O 1
ATOM 1012 N N . LEU A 1 126 ? 7.926 -1.329 -13.067 1.00 86.44 126 LEU A N 1
ATOM 1013 C CA . LEU A 1 126 ? 7.672 -1.580 -11.647 1.00 86.44 126 LEU A CA 1
ATOM 1014 C C . LEU A 1 126 ? 6.877 -2.867 -11.447 1.00 86.44 126 LEU A C 1
ATOM 1016 O O . LEU A 1 126 ? 7.198 -3.652 -10.563 1.00 86.44 126 LEU A O 1
ATOM 1020 N N . ARG A 1 127 ? 5.903 -3.146 -12.320 1.00 86.25 127 ARG A N 1
ATOM 1021 C CA . ARG A 1 127 ? 5.154 -4.406 -12.302 1.00 86.25 127 ARG A CA 1
ATOM 1022 C C . ARG A 1 127 ? 6.074 -5.617 -12.424 1.00 86.25 127 ARG A C 1
ATOM 1024 O O . ARG A 1 127 ? 5.854 -6.610 -11.741 1.00 86.25 127 ARG A O 1
ATOM 1031 N N . GLN A 1 128 ? 7.069 -5.555 -13.310 1.00 84.88 128 GLN A N 1
ATOM 1032 C CA . GLN A 1 128 ? 8.046 -6.634 -13.455 1.00 84.88 128 GLN A CA 1
ATOM 1033 C C . GLN A 1 128 ? 8.889 -6.778 -12.191 1.00 84.88 128 GLN A C 1
ATOM 1035 O O . GLN A 1 128 ? 8.976 -7.888 -11.682 1.00 84.88 128 GLN A O 1
ATOM 1040 N N . ALA A 1 129 ? 9.434 -5.675 -11.667 1.00 84.56 129 ALA A N 1
ATOM 1041 C CA . ALA A 1 129 ? 10.220 -5.689 -10.435 1.00 84.56 129 ALA A CA 1
ATOM 1042 C C . ALA A 1 129 ? 9.441 -6.358 -9.291 1.00 84.56 129 ALA A C 1
ATOM 1044 O O . ALA A 1 129 ? 9.864 -7.395 -8.804 1.00 84.56 129 ALA A O 1
ATOM 1045 N N . ILE A 1 130 ? 8.241 -5.856 -8.986 1.00 83.44 130 ILE A N 1
ATOM 1046 C CA . ILE A 1 130 ? 7.384 -6.360 -7.902 1.00 83.44 130 ILE A CA 1
ATOM 1047 C C . ILE A 1 130 ? 6.943 -7.808 -8.153 1.00 83.44 130 ILE A C 1
ATOM 1049 O O . ILE A 1 130 ? 6.870 -8.614 -7.235 1.00 83.44 130 ILE A O 1
ATOM 1053 N N . GLY A 1 131 ? 6.627 -8.165 -9.400 1.00 82.06 131 GLY A N 1
ATOM 1054 C CA . GLY A 1 131 ? 6.179 -9.515 -9.741 1.00 82.06 131 GLY A CA 1
ATOM 1055 C C . GLY A 1 131 ? 7.228 -10.592 -9.450 1.00 82.06 131 GLY A C 1
ATOM 1056 O O . GLY A 1 131 ? 6.864 -11.681 -9.013 1.00 82.06 131 GLY A O 1
ATOM 1057 N N . TYR A 1 132 ? 8.514 -10.290 -9.655 1.00 77.81 132 TYR A N 1
ATOM 1058 C CA . TYR A 1 132 ? 9.607 -11.221 -9.360 1.00 77.81 132 TYR A CA 1
ATOM 1059 C C . TYR A 1 132 ? 9.895 -11.362 -7.858 1.00 77.81 132 TYR A C 1
ATOM 1061 O O . TYR A 1 132 ? 10.358 -12.420 -7.432 1.00 77.81 132 TYR A O 1
ATOM 1069 N N . SER A 1 133 ? 9.592 -10.340 -7.055 1.00 75.38 133 SER A N 1
ATOM 1070 C CA . SER A 1 133 ? 9.823 -10.319 -5.601 1.00 75.38 133 SER A CA 1
ATOM 1071 C C . SER A 1 133 ? 8.758 -11.076 -4.795 1.00 75.38 133 SER A C 1
ATOM 1073 O O . SER A 1 133 ? 8.923 -11.283 -3.589 1.00 75.38 133 SER A O 1
ATOM 1075 N N . LEU A 1 134 ? 7.669 -11.506 -5.443 1.00 70.44 134 LEU A N 1
ATOM 1076 C CA . LEU A 1 134 ? 6.486 -12.052 -4.780 1.00 70.44 134 LEU A CA 1
ATOM 1077 C C . LEU A 1 134 ? 6.818 -13.264 -3.896 1.00 70.44 134 LEU A C 1
ATOM 1079 O O . LEU A 1 134 ? 7.360 -14.262 -4.364 1.00 70.44 134 LEU A O 1
ATOM 1083 N N . ASN A 1 135 ? 6.446 -13.165 -2.613 1.00 68.00 135 ASN A N 1
ATOM 1084 C CA . ASN A 1 135 ? 6.659 -14.155 -1.544 1.00 68.00 135 ASN A CA 1
ATOM 1085 C C . ASN A 1 135 ? 8.118 -14.468 -1.158 1.00 68.00 135 ASN A C 1
ATOM 1087 O O . ASN A 1 135 ? 8.320 -15.313 -0.289 1.00 68.00 135 ASN A O 1
ATOM 1091 N N . ASN A 1 136 ? 9.115 -13.804 -1.749 1.00 73.44 136 ASN A N 1
ATOM 1092 C CA . ASN A 1 136 ? 10.531 -14.139 -1.538 1.00 73.44 136 ASN A CA 1
ATOM 1093 C C . ASN A 1 136 ? 11.353 -13.014 -0.897 1.00 73.44 136 ASN A C 1
ATOM 1095 O O . ASN A 1 136 ? 12.529 -13.220 -0.601 1.00 73.44 136 ASN A O 1
ATOM 1099 N N . ARG A 1 137 ? 10.768 -11.826 -0.721 1.00 79.12 137 ARG A N 1
ATOM 1100 C CA . ARG A 1 137 ? 11.455 -10.618 -0.256 1.00 79.12 137 ARG A CA 1
ATOM 1101 C C . ARG A 1 137 ? 10.691 -9.944 0.873 1.00 79.12 137 ARG A C 1
ATOM 1103 O O . ARG A 1 137 ? 9.461 -9.948 0.882 1.00 79.12 137 ARG A O 1
ATOM 1110 N N . SER A 1 138 ? 11.438 -9.330 1.783 1.00 86.44 138 SER A N 1
ATOM 1111 C CA . SER A 1 138 ? 10.897 -8.404 2.781 1.00 86.44 138 SER A CA 1
ATOM 1112 C C . SER A 1 138 ? 10.354 -7.129 2.121 1.00 86.44 138 SER A C 1
ATOM 1114 O O . SER A 1 138 ? 10.730 -6.784 0.996 1.00 86.44 138 SER A O 1
ATOM 1116 N N . ILE A 1 139 ? 9.498 -6.382 2.828 1.00 85.25 139 ILE A N 1
ATOM 1117 C CA . ILE A 1 139 ? 8.970 -5.096 2.332 1.00 85.25 139 ILE A CA 1
ATOM 1118 C C . ILE A 1 139 ? 10.100 -4.106 2.011 1.00 85.25 139 ILE A C 1
ATOM 1120 O O . ILE A 1 139 ? 10.013 -3.373 1.026 1.00 85.25 139 ILE A O 1
ATOM 1124 N N . GLU A 1 140 ? 11.166 -4.072 2.813 1.00 86.56 140 GLU A N 1
ATOM 1125 C CA . GLU A 1 140 ? 12.276 -3.135 2.597 1.00 86.56 140 GLU A CA 1
ATOM 1126 C C . GLU A 1 140 ? 13.092 -3.478 1.343 1.00 86.56 140 GLU A C 1
ATOM 1128 O O . GLU A 1 140 ? 13.457 -2.591 0.562 1.00 86.56 140 GLU A O 1
ATOM 1133 N N . GLU A 1 141 ? 13.315 -4.768 1.082 1.00 86.75 141 GLU A N 1
ATOM 1134 C CA . GLU A 1 141 ? 13.925 -5.216 -0.173 1.00 86.75 141 GLU A CA 1
ATOM 1135 C C . GLU A 1 141 ? 13.028 -4.879 -1.368 1.00 86.75 141 GLU A C 1
ATOM 1137 O O . GLU A 1 141 ? 13.510 -4.321 -2.354 1.00 86.75 141 GLU A O 1
ATOM 1142 N N . LEU A 1 142 ? 11.718 -5.128 -1.257 1.00 88.25 142 LEU A N 1
ATOM 1143 C CA . LEU A 1 142 ? 10.748 -4.794 -2.298 1.00 88.25 142 LEU A CA 1
ATOM 1144 C C . LEU A 1 142 ? 10.783 -3.300 -2.644 1.00 88.25 142 LEU A C 1
ATOM 1146 O O . LEU A 1 142 ? 10.862 -2.934 -3.817 1.00 88.25 142 LEU A O 1
ATOM 1150 N N . ARG A 1 143 ? 10.759 -2.420 -1.636 1.00 89.81 143 ARG A N 1
ATOM 1151 C CA . ARG A 1 143 ? 10.869 -0.966 -1.841 1.00 89.81 143 ARG A CA 1
ATOM 1152 C C . ARG A 1 143 ? 12.156 -0.603 -2.568 1.00 89.81 143 ARG A C 1
ATOM 1154 O O . ARG A 1 143 ? 12.128 0.187 -3.510 1.00 89.81 143 ARG A O 1
ATOM 1161 N N . THR A 1 144 ? 13.274 -1.200 -2.163 1.00 89.62 144 THR A N 1
ATOM 1162 C CA . THR A 1 144 ? 14.580 -0.958 -2.785 1.00 89.62 144 THR A CA 1
ATOM 1163 C C . THR A 1 144 ? 14.585 -1.381 -4.256 1.00 89.62 144 THR A C 1
ATOM 1165 O O . THR A 1 144 ? 15.080 -0.642 -5.114 1.00 89.62 144 THR A O 1
ATOM 1168 N N . GLU A 1 145 ? 13.993 -2.532 -4.579 1.00 89.06 145 GLU A N 1
ATOM 1169 C CA . GLU A 1 145 ? 13.855 -3.032 -5.950 1.00 89.06 145 GLU A CA 1
ATOM 1170 C C . GLU A 1 145 ? 12.958 -2.115 -6.800 1.00 89.06 145 GLU A C 1
ATOM 1172 O O . GLU A 1 145 ? 13.349 -1.741 -7.910 1.00 89.06 145 GLU A O 1
ATOM 1177 N N . ILE A 1 146 ? 11.816 -1.663 -6.264 1.00 89.69 146 ILE A N 1
ATOM 1178 C CA . ILE A 1 146 ? 10.921 -0.691 -6.918 1.00 89.69 146 ILE A CA 1
ATOM 1179 C C . ILE A 1 146 ? 11.667 0.616 -7.209 1.00 89.69 146 ILE A C 1
ATOM 1181 O O . ILE A 1 146 ? 11.650 1.093 -8.346 1.00 89.69 146 ILE A O 1
ATOM 1185 N N . LEU A 1 147 ? 12.353 1.193 -6.217 1.00 90.19 147 LEU A N 1
ATOM 1186 C CA . LEU A 1 147 ? 13.099 2.446 -6.381 1.00 90.19 147 LEU A CA 1
ATOM 1187 C C . LEU A 1 147 ? 14.229 2.308 -7.396 1.00 90.19 147 LEU A C 1
ATOM 1189 O O . LEU A 1 147 ? 14.463 3.217 -8.195 1.00 90.19 147 LEU A O 1
ATOM 1193 N N . THR A 1 148 ? 14.927 1.176 -7.388 1.00 89.44 148 THR A N 1
ATOM 1194 C CA . THR A 1 148 ? 16.013 0.906 -8.333 1.00 89.44 148 THR A CA 1
ATOM 1195 C C . THR A 1 148 ? 15.471 0.773 -9.752 1.00 89.44 148 THR A C 1
ATOM 1197 O O . THR A 1 148 ? 15.970 1.442 -10.658 1.00 89.44 148 THR A O 1
ATOM 1200 N N . ALA A 1 149 ? 14.404 -0.007 -9.952 1.00 88.94 149 ALA A N 1
ATOM 1201 C CA . ALA A 1 149 ? 13.736 -0.140 -11.244 1.00 88.94 149 ALA A CA 1
ATOM 1202 C C . ALA A 1 149 ? 13.204 1.209 -11.751 1.00 88.94 149 ALA A C 1
ATOM 1204 O O . ALA A 1 149 ? 13.364 1.539 -12.929 1.00 88.94 149 ALA A O 1
ATOM 1205 N N . TYR A 1 150 ? 12.637 2.022 -10.856 1.00 89.31 150 TYR A N 1
ATOM 1206 C CA . TYR A 1 150 ? 12.178 3.368 -11.174 1.00 89.31 150 TYR A CA 1
ATOM 1207 C C . TYR A 1 150 ? 13.334 4.245 -11.674 1.00 89.31 150 TYR A C 1
ATOM 1209 O O . TYR A 1 150 ? 13.276 4.736 -12.803 1.00 89.31 150 TYR A O 1
ATOM 1217 N N . LYS A 1 151 ? 14.419 4.358 -10.894 1.00 87.69 151 LYS A N 1
ATOM 1218 C CA . LYS A 1 151 ? 15.616 5.155 -11.228 1.00 87.69 151 LYS A CA 1
ATOM 1219 C C . LYS A 1 151 ? 16.282 4.716 -12.535 1.00 87.69 151 LYS A C 1
ATOM 1221 O O . LYS A 1 151 ? 16.791 5.555 -13.274 1.00 87.69 151 LYS A O 1
ATOM 1226 N N . LEU A 1 152 ? 16.310 3.416 -12.826 1.00 84.75 152 LEU A N 1
ATOM 1227 C CA . LEU A 1 152 ? 16.846 2.906 -14.091 1.00 84.75 152 LEU A CA 1
ATOM 1228 C C . LEU A 1 152 ? 15.943 3.292 -15.267 1.00 84.75 152 LEU A C 1
ATOM 1230 O O . LEU A 1 152 ? 16.429 3.808 -16.271 1.00 84.75 152 LEU A O 1
ATOM 1234 N N . SER A 1 153 ? 14.627 3.137 -15.113 1.00 80.75 153 SER A N 1
ATOM 1235 C CA . SER A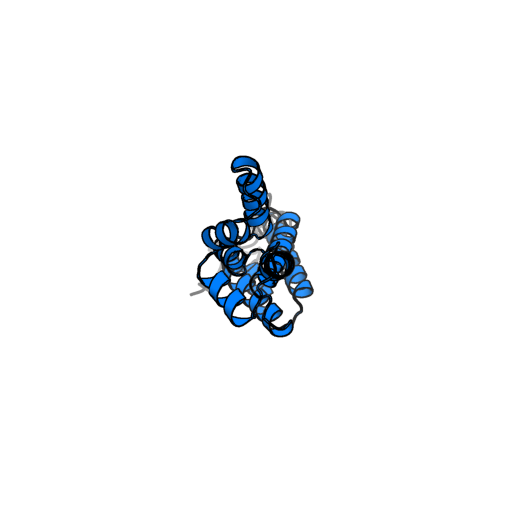 1 153 ? 13.667 3.471 -16.168 1.00 80.75 153 SER A CA 1
ATOM 1236 C C . SER A 1 153 ? 13.605 4.969 -16.492 1.00 80.75 153 SER A C 1
ATOM 1238 O O . SER A 1 153 ? 13.375 5.344 -17.644 1.00 80.75 153 SER A O 1
ATOM 1240 N N . THR A 1 154 ? 13.820 5.845 -15.506 1.00 73.00 154 THR A N 1
ATOM 1241 C CA . THR A 1 154 ? 13.882 7.295 -15.730 1.00 73.00 154 THR A CA 1
ATOM 1242 C C . THR A 1 154 ? 15.187 7.695 -16.411 1.00 73.00 154 THR A C 1
ATOM 1244 O O . THR A 1 154 ? 15.142 8.426 -17.399 1.00 73.00 154 THR A O 1
ATOM 1247 N N . LYS A 1 155 ? 16.330 7.130 -15.996 1.00 67.44 155 LYS A N 1
ATOM 1248 C CA . LYS A 1 155 ? 17.618 7.328 -16.685 1.00 67.44 155 LYS A CA 1
ATOM 1249 C C . LYS A 1 155 ? 17.572 6.905 -18.155 1.00 67.44 155 LYS A C 1
ATOM 1251 O O . LYS A 1 155 ? 18.095 7.609 -19.012 1.00 67.44 155 LYS A O 1
ATOM 1256 N N . GLU A 1 156 ? 16.915 5.794 -18.483 1.00 58.88 156 GLU A N 1
ATOM 1257 C CA . GLU A 1 156 ? 16.751 5.352 -19.878 1.00 58.88 156 GLU A CA 1
ATOM 1258 C C . GLU A 1 156 ? 15.924 6.330 -20.733 1.00 58.88 156 GLU A C 1
ATOM 1260 O O . GLU A 1 156 ? 16.180 6.475 -21.933 1.00 58.88 156 GLU A O 1
ATOM 1265 N N . LYS A 1 157 ? 14.954 7.036 -20.130 1.00 59.44 157 LYS A N 1
ATOM 1266 C CA . LYS A 1 157 ? 14.171 8.087 -20.805 1.00 59.44 157 LYS A CA 1
ATOM 1267 C C . LYS A 1 157 ? 14.973 9.372 -21.020 1.00 59.44 157 LYS A C 1
ATOM 1269 O O . LYS A 1 157 ? 14.735 10.056 -22.013 1.00 59.44 157 LYS A O 1
ATOM 1274 N N . GLU A 1 158 ? 15.919 9.684 -20.137 1.00 58.88 158 GLU A N 1
ATOM 1275 C CA . GLU A 1 158 ? 16.790 10.863 -20.250 1.00 58.88 158 GLU A CA 1
ATOM 1276 C C . GLU A 1 158 ? 17.874 10.709 -21.328 1.00 58.88 158 GLU A C 1
ATOM 1278 O O . GLU A 1 158 ? 18.313 11.702 -21.915 1.00 58.88 158 GLU A O 1
ATOM 1283 N N . ILE A 1 159 ? 18.268 9.474 -21.666 1.00 64.00 159 ILE A N 1
ATOM 1284 C CA . ILE A 1 159 ? 19.198 9.200 -22.771 1.00 64.00 159 ILE A CA 1
ATOM 1285 C C . ILE A 1 159 ? 18.447 9.334 -24.104 1.00 64.00 159 ILE A C 1
ATOM 1287 O O . ILE A 1 159 ? 18.054 8.357 -24.748 1.00 64.00 159 ILE A O 1
ATOM 1291 N N . SER A 1 160 ? 18.248 10.580 -24.530 1.00 73.81 160 SER A N 1
ATOM 1292 C CA . SER A 1 160 ? 17.791 10.921 -25.874 1.00 73.81 160 SER A CA 1
ATOM 1293 C C . SER A 1 160 ? 18.988 11.158 -26.798 1.00 73.81 160 SER A C 1
ATOM 1295 O O . SER A 1 160 ? 19.937 11.881 -26.490 1.00 73.81 160 SER A O 1
ATOM 1297 N N . CYS A 1 161 ? 18.972 10.524 -27.967 1.00 80.94 161 CYS A N 1
ATOM 1298 C CA . CYS A 1 161 ? 20.022 10.695 -28.955 1.00 80.94 161 CYS A CA 1
ATOM 1299 C C . CYS A 1 161 ? 19.963 12.109 -29.543 1.00 80.94 161 CYS A C 1
ATOM 1301 O O . CYS A 1 161 ? 19.032 12.426 -30.284 1.00 80.94 161 CYS A O 1
ATOM 1303 N N . SER A 1 162 ? 20.989 12.933 -29.312 1.00 82.00 162 SER A N 1
ATOM 1304 C CA . SER A 1 162 ? 21.039 14.305 -29.847 1.00 82.00 162 SER A CA 1
ATOM 1305 C C . SER A 1 162 ? 21.008 14.384 -31.381 1.00 82.00 162 SER A C 1
ATOM 1307 O O . SER A 1 162 ? 20.650 15.419 -31.934 1.00 82.00 162 SER A O 1
ATOM 1309 N N . TYR A 1 163 ? 21.326 13.287 -32.081 1.00 83.06 163 TYR A N 1
ATOM 1310 C CA . TYR A 1 163 ? 21.296 13.216 -33.544 1.00 83.06 163 TYR A CA 1
ATOM 1311 C C . TYR A 1 163 ? 19.916 12.840 -34.106 1.00 83.06 163 TYR A C 1
ATOM 1313 O O . TYR A 1 163 ? 19.400 13.515 -34.992 1.00 83.06 163 TYR A O 1
ATOM 1321 N N . CYS A 1 164 ? 19.300 11.752 -33.622 1.00 86.38 164 CYS A N 1
ATOM 1322 C CA . CYS A 1 164 ? 18.035 11.253 -34.180 1.00 86.38 164 CYS A CA 1
ATOM 1323 C C . CYS A 1 164 ? 16.797 11.535 -33.318 1.00 86.38 164 CYS A C 1
ATOM 1325 O O . CYS A 1 164 ? 15.694 11.171 -33.730 1.00 86.38 164 CYS A O 1
ATOM 1327 N N . LYS A 1 165 ? 16.979 12.164 -32.150 1.00 81.56 165 LYS A N 1
ATOM 1328 C CA . LYS A 1 165 ? 15.948 12.512 -31.159 1.00 81.56 165 LYS A CA 1
ATOM 1329 C C . LYS A 1 165 ? 15.118 11.323 -30.654 1.00 81.56 165 LYS A C 1
ATOM 1331 O O . LYS A 1 165 ? 14.011 11.510 -30.167 1.00 81.56 165 LYS A O 1
ATOM 1336 N N . LYS A 1 166 ? 15.631 10.094 -30.786 1.00 80.69 166 LYS A N 1
ATOM 1337 C CA . LYS A 1 166 ? 15.022 8.889 -30.204 1.00 80.69 166 LYS A CA 1
ATOM 1338 C C . LYS A 1 166 ? 15.720 8.514 -28.902 1.00 80.69 166 LYS A C 1
ATOM 1340 O O . LYS A 1 166 ? 16.928 8.708 -28.781 1.00 80.69 166 LYS A O 1
ATOM 1345 N N . ASN A 1 167 ? 14.961 7.934 -27.982 1.00 74.31 167 ASN A N 1
ATOM 1346 C CA . ASN A 1 167 ? 15.457 7.512 -26.675 1.00 74.31 167 ASN A CA 1
ATOM 1347 C C . ASN A 1 167 ? 16.274 6.211 -26.778 1.00 74.31 167 ASN A C 1
ATOM 1349 O O . ASN A 1 167 ? 16.295 5.559 -27.831 1.00 74.31 167 ASN A O 1
ATOM 1353 N N . ASN A 1 168 ? 16.908 5.822 -25.671 1.00 72.81 168 ASN A N 1
ATOM 1354 C CA . ASN A 1 168 ? 17.567 4.527 -25.476 1.00 72.81 168 ASN A CA 1
ATOM 1355 C C . ASN A 1 168 ? 18.916 4.336 -26.208 1.00 72.81 168 ASN A C 1
ATOM 1357 O O . ASN A 1 168 ? 19.369 3.211 -26.401 1.00 72.81 168 ASN A O 1
ATOM 1361 N N . HIS A 1 169 ? 19.559 5.416 -26.669 1.00 79.25 169 HIS A N 1
ATOM 1362 C CA . HIS A 1 169 ? 20.950 5.392 -27.151 1.00 79.25 169 HIS A CA 1
ATOM 1363 C C . HIS A 1 169 ? 21.560 6.800 -27.208 1.00 79.25 169 HIS A C 1
ATOM 1365 O O . HIS A 1 169 ? 20.854 7.790 -27.391 1.00 79.25 169 HIS A O 1
ATOM 1371 N N . THR A 1 170 ? 22.888 6.893 -27.112 1.00 82.44 170 THR A N 1
ATOM 1372 C CA . THR A 1 170 ? 23.632 8.150 -27.284 1.00 82.44 170 THR A CA 1
ATOM 1373 C C . THR A 1 170 ? 23.848 8.482 -28.762 1.00 82.44 170 THR A C 1
ATOM 1375 O O . THR A 1 170 ? 23.676 7.644 -29.651 1.00 82.44 170 THR A O 1
ATOM 1378 N N . SER A 1 171 ? 24.265 9.716 -29.052 1.00 80.94 171 SER A N 1
ATOM 1379 C CA . SER A 1 171 ? 24.604 10.126 -30.418 1.00 80.94 171 SER A CA 1
ATOM 1380 C C . SER A 1 171 ? 25.776 9.339 -31.008 1.00 80.94 171 SER A C 1
ATOM 1382 O O . SER A 1 171 ? 25.830 9.182 -32.224 1.00 80.94 171 SER A O 1
ATOM 1384 N N . GLU A 1 172 ? 26.692 8.828 -30.186 1.00 81.38 172 GLU A N 1
ATOM 1385 C CA . GLU A 1 172 ? 27.815 7.977 -30.608 1.00 81.38 172 GLU A CA 1
ATOM 1386 C C . GLU A 1 172 ? 27.343 6.596 -31.072 1.00 81.38 172 GLU A C 1
ATOM 1388 O O . GLU A 1 172 ? 27.768 6.109 -32.118 1.00 81.38 172 GLU A O 1
ATOM 1393 N N . ASN A 1 173 ? 26.368 6.021 -30.365 1.00 82.06 173 ASN A N 1
ATOM 1394 C CA . ASN A 1 173 ? 25.788 4.712 -30.671 1.00 82.06 173 ASN A CA 1
ATOM 1395 C C . ASN A 1 173 ? 24.607 4.789 -31.654 1.00 82.06 173 ASN A C 1
ATOM 1397 O O . ASN A 1 173 ? 23.860 3.826 -31.841 1.00 82.06 173 ASN A O 1
ATOM 1401 N N . CYS A 1 174 ? 24.401 5.939 -32.300 1.00 85.25 174 CYS A N 1
ATOM 1402 C CA . CYS A 1 174 ? 23.294 6.125 -33.223 1.00 85.25 174 CYS A CA 1
ATOM 1403 C C . CYS A 1 174 ? 23.575 5.457 -34.568 1.00 85.25 174 CYS A C 1
ATOM 1405 O O . CYS A 1 174 ? 24.345 5.976 -35.374 1.00 85.25 174 CYS A O 1
ATOM 1407 N N . ARG A 1 175 ? 22.860 4.364 -34.863 1.00 85.88 175 ARG A N 1
ATOM 1408 C CA . ARG A 1 175 ? 22.923 3.672 -36.166 1.00 85.88 175 ARG A CA 1
ATOM 1409 C C . ARG A 1 175 ? 22.734 4.628 -37.344 1.00 85.88 175 ARG A C 1
ATOM 1411 O O . ARG A 1 175 ? 23.466 4.561 -38.323 1.00 85.88 175 ARG A O 1
ATOM 1418 N N . ARG A 1 176 ? 21.813 5.594 -37.212 1.00 84.69 176 ARG A N 1
ATOM 1419 C CA . ARG A 1 176 ? 21.576 6.619 -38.241 1.00 84.69 176 ARG A CA 1
ATOM 1420 C C . ARG A 1 176 ? 22.790 7.540 -38.437 1.00 84.69 176 ARG A C 1
ATOM 1422 O O . ARG A 1 176 ? 23.082 7.884 -39.573 1.00 84.69 176 ARG A O 1
ATOM 1429 N N . ARG A 1 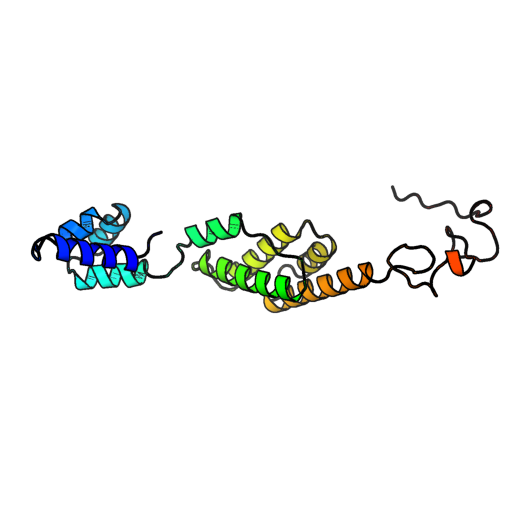177 ? 23.506 7.905 -37.364 1.00 85.12 177 ARG A N 1
ATOM 1430 C CA . ARG A 1 177 ? 24.740 8.713 -37.436 1.00 85.12 177 ARG A CA 1
ATOM 1431 C C . ARG A 1 177 ? 25.920 7.908 -37.983 1.00 85.12 177 ARG A C 1
ATOM 1433 O O . ARG A 1 177 ? 26.732 8.448 -38.720 1.00 85.12 177 ARG A O 1
ATOM 1440 N N . ARG A 1 178 ? 26.005 6.620 -37.639 1.00 84.00 178 ARG A N 1
ATOM 1441 C CA . ARG A 1 178 ? 27.063 5.699 -38.090 1.00 84.00 178 ARG A CA 1
ATOM 1442 C C . ARG A 1 178 ? 26.874 5.201 -39.528 1.00 84.00 178 ARG A C 1
ATOM 1444 O O . ARG A 1 178 ? 27.717 4.444 -40.002 1.00 84.00 178 ARG A O 1
ATOM 1451 N N . GLY A 1 179 ? 25.792 5.606 -40.202 1.00 84.19 179 GLY A N 1
ATOM 1452 C CA . GLY A 1 179 ? 25.459 5.154 -41.556 1.00 84.19 179 GLY A CA 1
ATOM 1453 C C . GLY A 1 179 ? 25.061 3.678 -41.625 1.00 84.19 179 GLY A C 1
ATOM 1454 O O . GLY A 1 179 ? 25.149 3.068 -42.681 1.00 84.19 179 GLY A O 1
ATOM 1455 N N . GLU A 1 180 ? 24.649 3.093 -40.502 1.00 87.62 180 GLU A N 1
ATOM 1456 C CA . GLU A 1 180 ? 24.287 1.683 -40.405 1.00 87.62 180 GLU A CA 1
ATOM 1457 C C . GLU A 1 180 ? 22.830 1.473 -40.822 1.00 87.62 180 GLU A C 1
ATOM 1459 O O . GLU A 1 180 ? 21.924 2.242 -40.473 1.00 87.62 180 GLU A O 1
ATOM 1464 N N . CYS A 1 181 ? 22.587 0.384 -41.543 1.00 87.12 181 CYS A N 1
ATOM 1465 C CA . CYS A 1 181 ? 21.266 -0.050 -41.938 1.00 87.12 181 CYS A CA 1
ATOM 1466 C C . CYS A 1 181 ? 20.387 -0.247 -40.698 1.00 87.12 181 CYS A C 1
ATOM 1468 O O . CYS A 1 181 ? 20.674 -1.049 -39.809 1.00 87.12 181 CYS A O 1
ATOM 1470 N N . LEU A 1 182 ? 19.259 0.461 -40.651 1.00 83.50 182 LEU A N 1
ATOM 1471 C CA . LEU A 1 182 ? 18.338 0.419 -39.513 1.00 83.50 182 LEU A CA 1
ATOM 1472 C C . LEU A 1 182 ? 17.630 -0.937 -39.341 1.00 83.50 182 LEU A C 1
ATOM 1474 O O . LEU A 1 182 ? 17.039 -1.161 -38.288 1.00 83.50 182 LEU A O 1
ATOM 1478 N N . ARG A 1 183 ? 17.689 -1.830 -40.342 1.00 81.88 183 ARG A N 1
ATOM 1479 C CA . ARG A 1 183 ? 17.112 -3.183 -40.277 1.00 81.88 183 ARG A CA 1
ATOM 1480 C C . ARG A 1 183 ? 18.080 -4.219 -39.705 1.00 81.88 183 ARG A C 1
ATOM 1482 O O . ARG A 1 183 ? 17.689 -4.955 -38.809 1.00 81.88 183 ARG A O 1
ATOM 1489 N N . CYS A 1 184 ? 19.323 -4.263 -40.186 1.00 85.69 184 CYS A N 1
ATOM 1490 C CA . CYS A 1 184 ? 20.282 -5.327 -39.845 1.00 85.69 184 CYS A CA 1
ATOM 1491 C C . CYS A 1 184 ? 21.574 -4.839 -39.162 1.00 85.69 184 CYS A C 1
ATOM 1493 O O . CYS A 1 184 ? 22.318 -5.652 -38.631 1.00 85.69 184 CYS A O 1
ATOM 1495 N N . GLY A 1 185 ? 21.854 -3.532 -39.158 1.00 83.00 185 GLY A N 1
ATOM 1496 C CA . GLY A 1 185 ? 23.052 -2.948 -38.542 1.00 83.00 185 GLY A CA 1
ATOM 1497 C C . GLY A 1 185 ? 24.324 -2.939 -39.403 1.00 83.00 185 GLY A C 1
ATOM 1498 O O . GLY A 1 185 ? 25.328 -2.410 -38.940 1.00 83.00 185 GLY A O 1
ATOM 1499 N N . SER A 1 186 ? 24.309 -3.468 -40.635 1.00 84.50 186 SER A N 1
ATOM 1500 C CA . SER A 1 186 ? 25.460 -3.397 -41.562 1.00 84.50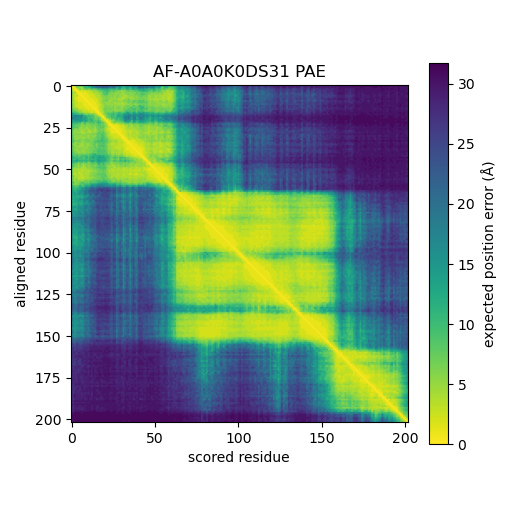 186 SER A CA 1
ATOM 1501 C C . SER A 1 186 ? 25.616 -1.997 -42.179 1.00 84.50 186 SER A C 1
ATOM 1503 O O . SER A 1 186 ? 24.632 -1.277 -42.345 1.00 84.50 186 SER A O 1
ATOM 1505 N N . LYS A 1 187 ? 26.849 -1.609 -42.527 1.00 84.44 187 LYS A N 1
ATOM 1506 C CA . LYS A 1 187 ? 27.172 -0.355 -43.237 1.00 84.44 187 LYS A CA 1
ATOM 1507 C C . LYS A 1 187 ? 27.184 -0.501 -44.761 1.00 84.44 187 LYS A C 1
ATOM 1509 O O . LYS A 1 187 ? 27.335 0.493 -45.463 1.00 84.44 187 LYS A O 1
ATOM 1514 N N . ASP A 1 188 ? 27.022 -1.721 -45.261 1.00 85.81 188 ASP A N 1
ATOM 1515 C CA . ASP A 1 188 ? 27.306 -2.068 -46.658 1.00 85.81 188 ASP A CA 1
ATOM 1516 C C . ASP A 1 188 ? 26.151 -1.732 -47.605 1.00 85.81 188 ASP A C 1
ATOM 1518 O O . ASP A 1 188 ? 26.309 -1.779 -48.820 1.00 85.81 188 ASP A O 1
ATOM 1522 N N . HIS A 1 189 ? 24.972 -1.411 -47.067 1.00 82.62 189 HIS A N 1
ATOM 1523 C CA . HIS A 1 189 ? 23.780 -1.138 -47.864 1.00 82.62 189 HIS A CA 1
ATOM 1524 C C . HIS A 1 189 ? 22.847 -0.131 -47.193 1.00 82.62 189 HIS A C 1
ATOM 1526 O O . HIS A 1 189 ? 22.810 0.026 -45.967 1.00 82.62 189 HIS A O 1
ATOM 1532 N N . LYS A 1 190 ? 22.018 0.525 -48.011 1.00 78.00 190 LYS A N 1
ATOM 1533 C CA . LYS A 1 190 ? 20.921 1.371 -47.523 1.00 78.00 190 LYS A CA 1
ATOM 1534 C C . LYS A 1 190 ? 19.731 0.512 -47.101 1.00 78.00 190 LYS A C 1
ATOM 1536 O O . LYS A 1 190 ? 19.533 -0.596 -47.582 1.00 78.00 190 LYS A O 1
ATOM 1541 N N . VAL A 1 191 ? 18.867 1.054 -46.239 1.00 79.69 191 VAL A N 1
ATOM 1542 C CA . VAL A 1 191 ? 17.691 0.333 -45.703 1.00 79.69 191 VAL A CA 1
ATOM 1543 C C . VAL A 1 191 ? 16.784 -0.255 -46.798 1.00 79.69 191 VAL A C 1
ATOM 1545 O O . VAL A 1 191 ? 16.207 -1.319 -46.585 1.00 79.69 191 VAL A O 1
ATOM 1548 N N . GLY A 1 192 ? 16.674 0.406 -47.958 1.00 76.62 192 GLY A N 1
ATOM 1549 C CA . GLY A 1 192 ? 15.871 -0.065 -49.096 1.00 76.62 192 GLY A CA 1
ATOM 1550 C C . GLY A 1 192 ? 16.437 -1.297 -49.813 1.00 76.62 192 GLY A C 1
ATOM 1551 O O . GLY A 1 192 ? 15.676 -2.054 -50.400 1.00 76.62 192 GLY A O 1
ATOM 1552 N N . GLU A 1 193 ? 17.741 -1.536 -49.703 1.00 80.31 193 GLU A N 1
ATOM 1553 C CA . GLU A 1 193 ? 18.459 -2.668 -50.313 1.00 80.31 193 GLU A CA 1
ATOM 1554 C C . GLU A 1 193 ? 18.687 -3.804 -49.302 1.00 80.31 193 GLU A C 1
ATOM 1556 O O . GLU A 1 193 ? 19.365 -4.791 -49.574 1.00 80.31 193 GLU A O 1
ATOM 1561 N N . CYS A 1 194 ? 18.128 -3.667 -48.097 1.00 83.12 194 CYS A N 1
ATOM 1562 C CA . CYS A 1 194 ? 18.320 -4.633 -47.034 1.00 83.12 194 CYS A CA 1
ATOM 1563 C C . CYS A 1 194 ? 17.519 -5.913 -47.303 1.00 83.12 194 CYS A C 1
ATOM 1565 O O . CYS A 1 194 ? 16.288 -5.922 -47.214 1.00 83.12 194 CYS A O 1
ATOM 1567 N N . THR A 1 195 ? 18.235 -7.012 -47.543 1.00 83.25 195 THR A N 1
ATOM 1568 C CA . THR A 1 195 ? 17.681 -8.366 -47.723 1.00 83.25 195 THR A CA 1
ATOM 1569 C C . THR A 1 195 ? 17.165 -8.986 -46.423 1.00 83.25 195 THR A C 1
ATOM 1571 O O . THR A 1 195 ? 16.507 -10.028 -46.444 1.00 83.25 195 THR A O 1
ATOM 1574 N N . PHE A 1 196 ? 17.414 -8.336 -45.282 1.00 78.81 196 PHE A N 1
ATOM 1575 C CA . PHE A 1 196 ? 16.886 -8.752 -43.992 1.00 78.81 196 PHE A CA 1
ATOM 1576 C C . PHE A 1 196 ? 15.371 -8.505 -43.965 1.00 78.81 196 PHE A C 1
ATOM 1578 O O . PHE A 1 196 ? 14.905 -7.365 -43.850 1.00 78.81 196 PHE A O 1
ATOM 1585 N N . LYS A 1 197 ? 14.585 -9.580 -44.092 1.00 70.31 197 LYS A N 1
ATOM 1586 C CA . LYS A 1 197 ? 13.137 -9.531 -43.864 1.00 70.31 197 LYS A CA 1
ATOM 1587 C C . LYS A 1 197 ? 12.917 -9.151 -42.403 1.00 70.31 197 LYS A C 1
ATOM 1589 O O . LYS A 1 197 ? 13.407 -9.832 -41.505 1.00 70.31 197 LYS A O 1
ATOM 1594 N N . SER A 1 198 ? 12.221 -8.042 -42.158 1.00 57.94 198 SER A N 1
ATOM 1595 C CA . SER A 1 198 ? 11.822 -7.676 -40.801 1.00 57.94 198 SER A CA 1
ATOM 1596 C C . SER A 1 198 ? 11.049 -8.845 -40.201 1.00 57.94 198 SER A C 1
ATOM 1598 O O . SER A 1 198 ? 10.022 -9.232 -40.758 1.00 57.94 198 SER A O 1
ATOM 1600 N N . LEU A 1 199 ? 11.514 -9.388 -39.076 1.00 52.09 199 LEU A N 1
ATOM 1601 C CA . LEU A 1 199 ? 10.647 -10.167 -38.203 1.00 52.09 199 LEU A CA 1
ATOM 1602 C C . LEU A 1 199 ? 9.576 -9.190 -37.714 1.00 52.09 199 LEU A C 1
ATOM 1604 O O . LEU A 1 199 ? 9.798 -8.426 -36.775 1.00 52.09 199 LEU A O 1
ATOM 1608 N N . SER A 1 200 ? 8.449 -9.138 -38.424 1.00 41.12 200 SER A N 1
ATOM 1609 C CA . SER A 1 200 ? 7.225 -8.568 -37.892 1.00 41.12 200 SER A CA 1
ATOM 1610 C C . SER A 1 200 ? 6.917 -9.374 -36.639 1.00 41.12 200 SER A C 1
AT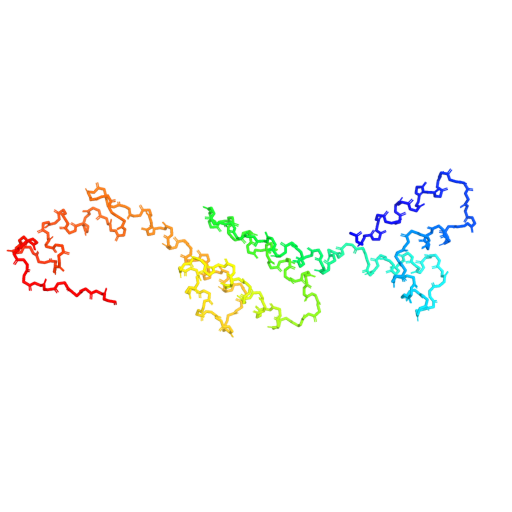OM 1612 O O . SER A 1 200 ? 6.580 -10.554 -36.726 1.00 41.12 200 SER A O 1
ATOM 1614 N N . LYS A 1 201 ? 7.118 -8.764 -35.470 1.00 42.75 201 LYS A N 1
ATOM 1615 C CA . LYS A 1 201 ? 6.531 -9.275 -34.238 1.00 42.75 201 LYS A CA 1
ATOM 1616 C C . LYS A 1 201 ? 5.015 -9.200 -34.429 1.00 42.75 201 LYS A C 1
ATOM 1618 O O . LYS A 1 201 ? 4.474 -8.096 -34.419 1.00 42.75 201 LYS A O 1
ATOM 1623 N N . ASN A 1 202 ? 4.402 -10.348 -34.708 1.00 34.06 202 ASN A N 1
ATOM 1624 C CA . ASN A 1 202 ? 3.021 -10.605 -34.309 1.00 34.06 202 ASN A CA 1
ATOM 1625 C C . ASN A 1 202 ? 2.970 -10.680 -32.783 1.00 34.06 202 ASN A C 1
ATOM 1627 O O . ASN A 1 202 ? 3.957 -11.194 -32.203 1.00 34.06 202 ASN A O 1
#